Protein AF-A0A3C1DJL7-F1 (afdb_monomer)

Solvent-accessible surface area (backbone atoms only — not comparable to full-atom values): 13187 Å² total; per-residue (Å²): 134,86,79,77,76,75,75,73,80,70,81,80,66,66,83,75,59,73,67,55,56,55,56,51,52,62,64,46,47,61,68,56,55,75,42,44,72,59,55,46,50,32,51,50,36,51,48,50,32,53,49,46,64,58,44,52,59,51,56,50,48,57,60,53,73,73,46,53,75,74,54,38,73,70,43,43,66,59,49,51,52,49,48,52,50,50,48,54,50,48,52,50,52,33,51,50,53,30,49,56,52,46,48,62,50,47,56,50,53,40,52,48,52,51,50,52,53,51,52,53,58,70,71,51,54,70,64,62,64,70,76,42,68,63,68,60,57,51,51,51,49,54,50,48,50,51,50,53,40,50,50,53,44,45,39,65,72,44,52,52,51,51,52,53,51,52,54,50,53,48,52,51,39,58,76,75,44,61,65,65,60,43,54,54,50,52,52,51,53,50,51,51,50,55,50,50,51,54,55,48,54,55,51,50,55,53,51,51,55,52,52,53,52,50,52,52,51,51,53,53,52,53,50,50,66,73,45,40,67,62,51,52,73,73,72,109

Sequence (236 aa):
MRRSAIPYPAADRAPTDDNHLWLTLNKLVPYLWQYKWRVFLALSCLLSAKLANVGVPLVFKEMIDGLSAAQQAMALPALLLLLYGALRFSTSLFAELREILFARVTQRAVRRIALEVFRHLHALSLRFHLQRQTGGVSRDVERGSRSISSLISYTLYSILPTLVEITLVLAILLARYDVSFVLITLASLAAYIVFTVKVSNWRIGIRRKANEADSAANTRAVDSLLNYETVKYFNN

Radius of gyration: 28.3 Å; Cα contacts (8 Å, |Δi|>4): 74; chains: 1; bounding box: 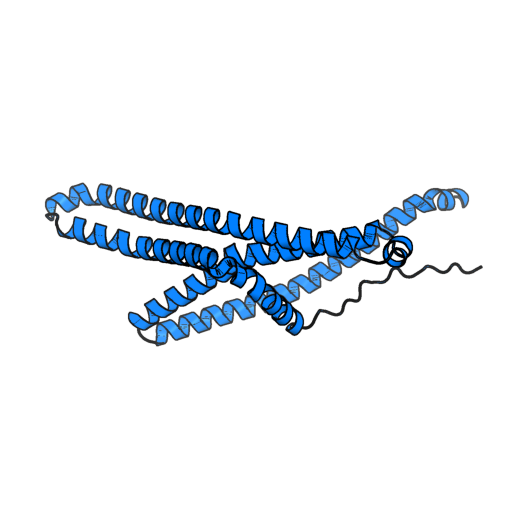71×48×90 Å

Mean predicted aligned error: 11.66 Å

Nearest PDB structures (foldseek):
  7n58-assembly1_A  TM=7.500E-01  e=3.986E-10  Arabidopsis thaliana
  7pru-assembly1_B  TM=7.670E-01  e=1.879E-09  Thermochaetoides thermophila DSM 1495
  6pam-assembly4_H  TM=7.027E-01  e=2.218E-09  Novosphingobium aromaticivorans DSM 12444
  4mrn-assembly1_A  TM=7.648E-01  e=6.351E-09 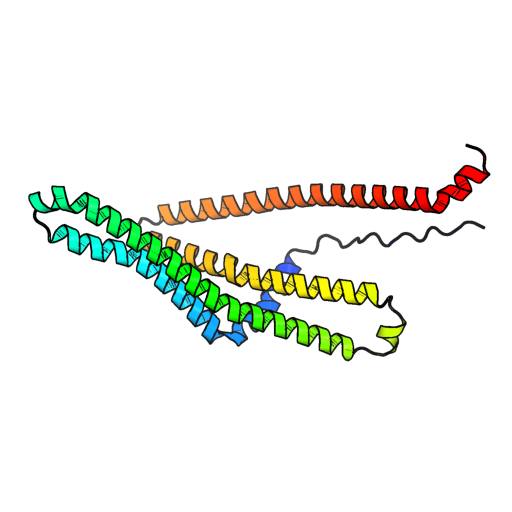 Novosphingobium aromaticivorans DSM 12444
  6pao-assembly1_B  TM=6.758E-01  e=1.335E-07  Novosphing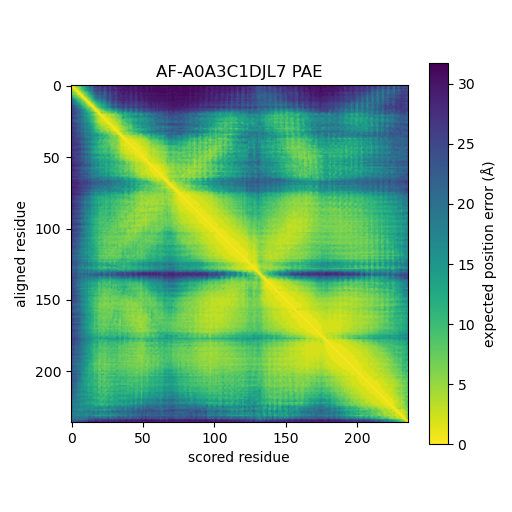obium aromaticivorans DSM 12444

Structure (mmCIF, N/CA/C/O backbone):
data_AF-A0A3C1DJL7-F1
#
_entry.id   AF-A0A3C1DJL7-F1
#
loop_
_atom_site.group_PDB
_atom_site.id
_atom_site.type_symbol
_atom_site.label_atom_id
_atom_site.label_alt_id
_atom_site.label_comp_id
_atom_site.label_asym_id
_atom_site.label_entity_id
_atom_site.label_seq_id
_atom_site.pdbx_PDB_ins_code
_atom_site.Cartn_x
_atom_site.Cartn_y
_atom_site.Cartn_z
_atom_site.occupancy
_atom_site.B_iso_or_equiv
_atom_site.auth_seq_id
_atom_site.auth_comp_id
_atom_site.auth_asym_id
_atom_site.auth_atom_id
_atom_site.pdbx_PDB_model_num
ATOM 1 N N . MET A 1 1 ? 32.554 8.693 -47.026 1.00 38.34 1 MET A N 1
ATOM 2 C CA . MET A 1 1 ? 31.859 7.624 -46.271 1.00 38.34 1 MET A CA 1
ATOM 3 C C . MET A 1 1 ? 31.002 8.258 -45.176 1.00 38.34 1 MET A C 1
ATOM 5 O O . MET A 1 1 ? 31.548 8.726 -44.187 1.00 38.34 1 MET A O 1
ATOM 9 N N . ARG A 1 2 ? 29.678 8.354 -45.370 1.00 39.84 2 ARG A N 1
ATOM 10 C CA . ARG A 1 2 ? 28.734 8.863 -44.355 1.00 39.84 2 ARG A CA 1
ATOM 11 C C . ARG A 1 2 ? 28.564 7.807 -43.258 1.00 39.84 2 ARG A C 1
ATOM 13 O O . ARG A 1 2 ? 27.909 6.796 -43.492 1.00 39.84 2 ARG A O 1
ATOM 20 N N . ARG A 1 3 ? 29.133 8.028 -42.071 1.00 44.16 3 ARG A N 1
ATOM 21 C CA . ARG A 1 3 ? 28.813 7.231 -40.876 1.00 44.16 3 ARG A CA 1
ATOM 22 C C . ARG A 1 3 ? 27.427 7.644 -40.367 1.00 44.16 3 ARG A C 1
ATOM 24 O O . ARG A 1 3 ? 27.291 8.611 -39.635 1.00 44.16 3 ARG A O 1
ATOM 31 N N . SER A 1 4 ? 26.388 6.942 -40.806 1.00 40.47 4 SER A N 1
ATOM 32 C CA . SER A 1 4 ? 25.814 5.912 -39.942 1.00 40.47 4 SER A CA 1
ATOM 33 C C . SER A 1 4 ? 25.688 6.170 -38.443 1.00 40.47 4 SER A C 1
ATOM 35 O O . SER A 1 4 ? 26.029 5.244 -37.718 1.00 40.47 4 SER A O 1
ATOM 37 N N . ALA A 1 5 ? 25.281 7.336 -37.935 1.00 42.38 5 ALA A N 1
ATOM 38 C CA . ALA A 1 5 ? 24.939 7.438 -36.514 1.00 42.38 5 ALA A CA 1
ATOM 39 C C . ALA A 1 5 ? 23.757 6.492 -36.257 1.00 42.38 5 ALA A C 1
ATOM 41 O O . ALA A 1 5 ? 22.635 6.781 -36.664 1.00 42.38 5 ALA A O 1
ATOM 42 N N . ILE A 1 6 ? 24.029 5.317 -35.681 1.00 46.06 6 ILE A N 1
ATOM 43 C CA . ILE A 1 6 ? 22.997 4.360 -35.284 1.00 46.06 6 ILE A CA 1
ATOM 44 C C . ILE A 1 6 ? 22.123 5.110 -34.280 1.00 46.06 6 ILE A C 1
ATOM 46 O O . ILE A 1 6 ? 22.637 5.490 -33.224 1.00 46.06 6 ILE A O 1
ATOM 50 N N . PRO A 1 7 ? 20.840 5.372 -34.580 1.00 41.47 7 PRO A N 1
ATOM 51 C CA . PRO A 1 7 ? 19.953 5.932 -33.584 1.00 41.47 7 PRO A CA 1
ATOM 52 C C . PRO A 1 7 ? 19.912 4.915 -32.448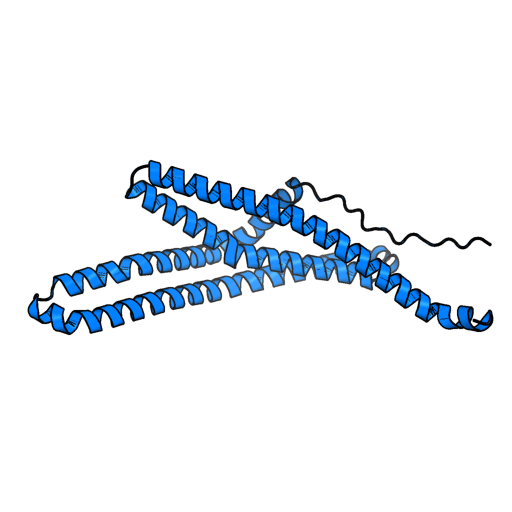 1.00 41.47 7 PRO A C 1
ATOM 54 O O . PRO A 1 7 ? 19.513 3.766 -32.656 1.00 41.47 7 PRO A O 1
ATOM 57 N N . TYR A 1 8 ? 20.365 5.305 -31.254 1.00 45.78 8 TYR A N 1
ATOM 58 C CA . TYR A 1 8 ? 19.991 4.567 -30.055 1.00 45.78 8 TYR A CA 1
ATOM 59 C C . TYR A 1 8 ? 18.472 4.420 -30.108 1.00 45.78 8 TYR A C 1
ATOM 61 O O . TYR A 1 8 ? 17.803 5.423 -30.375 1.00 45.78 8 TYR A O 1
ATOM 69 N N . PRO A 1 9 ? 17.911 3.215 -29.913 1.00 41.06 9 PRO A N 1
ATOM 70 C CA . PRO A 1 9 ? 16.473 3.079 -29.883 1.00 41.06 9 PRO A CA 1
ATOM 71 C C . PRO A 1 9 ? 16.001 3.944 -28.720 1.00 41.06 9 PRO A C 1
ATOM 73 O O . PRO A 1 9 ? 16.205 3.599 -27.553 1.00 41.06 9 PRO A O 1
ATOM 76 N N . ALA A 1 10 ? 15.415 5.100 -29.045 1.00 45.50 10 ALA A N 1
ATOM 77 C CA . ALA A 1 10 ? 14.560 5.803 -28.121 1.00 45.50 10 ALA A CA 1
ATOM 78 C C . ALA A 1 10 ? 13.607 4.730 -27.608 1.00 45.50 10 ALA A C 1
ATOM 80 O O . ALA A 1 10 ? 13.026 3.976 -28.394 1.00 45.50 10 ALA A O 1
ATOM 81 N N . ALA A 1 11 ? 13.535 4.577 -26.292 1.00 46.97 11 ALA A N 1
ATOM 82 C CA . ALA A 1 11 ? 12.540 3.726 -25.681 1.00 46.97 11 ALA A CA 1
ATOM 83 C C . ALA A 1 11 ? 11.169 4.383 -25.904 1.00 46.97 11 ALA A C 1
ATOM 85 O O . ALA A 1 11 ? 10.545 4.866 -24.964 1.00 46.97 11 ALA A O 1
ATOM 86 N N . ASP A 1 12 ? 10.696 4.387 -27.150 1.00 40.16 12 ASP A N 1
ATOM 87 C CA . ASP A 1 12 ? 9.310 4.582 -27.548 1.00 40.16 12 ASP A CA 1
ATOM 88 C C . ASP A 1 12 ? 8.539 3.338 -27.113 1.00 40.16 12 ASP A C 1
ATOM 90 O O . ASP A 1 12 ? 8.011 2.547 -27.890 1.00 40.16 12 ASP A O 1
ATOM 94 N N . ARG A 1 13 ? 8.495 3.129 -25.798 1.00 48.31 13 ARG A N 1
ATOM 95 C CA . ARG A 1 13 ? 7.362 2.447 -25.209 1.00 48.31 13 ARG A CA 1
ATOM 96 C C . ARG A 1 13 ? 6.292 3.521 -25.112 1.00 48.31 13 ARG A C 1
ATOM 98 O O . ARG A 1 13 ? 6.391 4.435 -24.289 1.00 48.31 13 ARG A O 1
ATOM 105 N N . ALA A 1 14 ? 5.308 3.429 -26.006 1.00 45.22 14 ALA A N 1
ATOM 106 C CA . ALA A 1 14 ? 4.029 4.104 -25.844 1.00 45.22 14 ALA A CA 1
ATOM 107 C C . ALA A 1 14 ? 3.566 3.944 -24.382 1.00 45.22 14 ALA A C 1
ATOM 109 O O . ALA A 1 14 ? 3.870 2.907 -23.775 1.00 45.22 14 ALA A O 1
ATOM 110 N N . PRO A 1 15 ? 2.905 4.954 -23.783 1.00 47.19 15 PRO A N 1
ATOM 111 C CA . PRO A 1 15 ? 2.360 4.813 -22.439 1.00 47.19 15 PRO A CA 1
ATOM 112 C C . PRO A 1 15 ? 1.531 3.529 -22.423 1.00 47.19 15 PRO A C 1
ATOM 114 O O . PRO A 1 15 ? 0.609 3.374 -23.215 1.00 47.19 15 PRO A O 1
ATOM 117 N N . THR A 1 16 ? 1.958 2.554 -21.623 1.00 50.84 16 THR A N 1
ATOM 118 C CA . THR A 1 16 ? 1.285 1.262 -21.532 1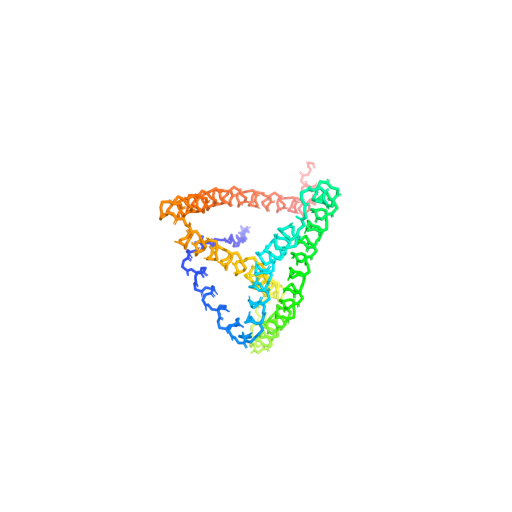.00 50.84 16 THR A CA 1
ATOM 119 C C . THR A 1 16 ? -0.148 1.516 -21.097 1.00 50.84 16 THR A C 1
ATOM 121 O O . THR A 1 16 ? -0.334 2.078 -20.019 1.00 50.84 16 THR A O 1
ATOM 124 N N . ASP A 1 17 ? -1.114 1.116 -21.927 1.00 54.81 17 ASP A N 1
ATOM 125 C CA . ASP A 1 17 ? -2.546 1.162 -21.623 1.00 54.81 17 ASP A CA 1
ATOM 126 C C . ASP A 1 17 ? -2.818 0.682 -20.191 1.00 54.81 17 ASP A C 1
ATOM 128 O O . ASP A 1 17 ? -2.275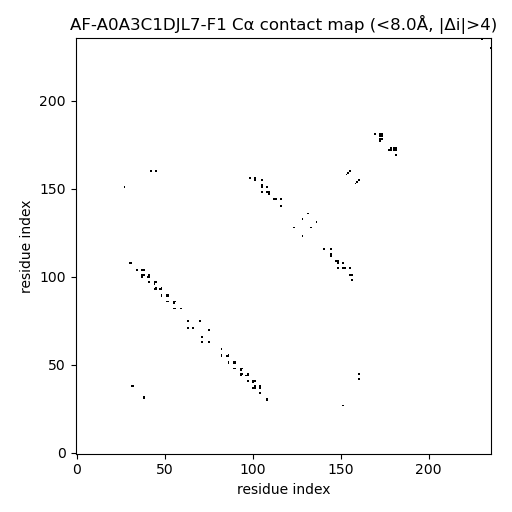 -0.342 -19.760 1.00 54.81 17 ASP A O 1
ATOM 132 N N . ASP A 1 18 ? -3.711 1.374 -19.476 1.00 56.22 18 ASP A N 1
ATOM 133 C CA . ASP A 1 18 ? -4.129 1.061 -18.098 1.00 56.22 18 ASP A CA 1
ATOM 134 C C . ASP A 1 18 ? -4.579 -0.409 -17.927 1.00 56.22 18 ASP A C 1
ATOM 136 O O . ASP A 1 18 ? -4.431 -1.010 -16.857 1.00 56.22 18 ASP A O 1
ATOM 140 N N . ASN A 1 19 ? -5.017 -1.044 -19.020 1.00 56.25 19 ASN A N 1
ATOM 141 C CA . ASN A 1 19 ? -5.350 -2.467 -19.094 1.00 56.25 19 ASN A CA 1
ATOM 142 C C . ASN A 1 19 ? -4.184 -3.391 -18.688 1.00 56.25 19 ASN A C 1
ATOM 144 O O . ASN A 1 19 ? -4.413 -4.449 -18.092 1.00 56.25 19 ASN A O 1
ATOM 148 N N . HIS A 1 20 ? -2.928 -3.005 -18.937 1.00 62.06 20 HIS A N 1
ATOM 149 C CA . HIS A 1 20 ? -1.763 -3.809 -18.558 1.00 62.06 20 HIS A CA 1
ATOM 150 C C . HIS A 1 20 ? -1.495 -3.812 -17.048 1.00 62.06 20 HIS A C 1
ATOM 152 O O . HIS A 1 20 ? -1.011 -4.822 -16.529 1.00 62.06 20 HIS A O 1
ATOM 158 N N . LEU A 1 21 ? -1.830 -2.739 -16.323 1.00 63.28 21 LEU A N 1
ATOM 159 C CA . LEU A 1 21 ? -1.677 -2.689 -14.864 1.00 63.28 21 LEU A CA 1
ATOM 160 C C . LEU A 1 21 ? -2.641 -3.660 -14.185 1.00 63.28 21 LEU A C 1
ATOM 162 O O . LEU A 1 21 ? -2.222 -4.443 -13.331 1.00 63.28 21 LEU A O 1
ATOM 166 N N . TRP A 1 22 ? -3.901 -3.675 -14.624 1.00 65.19 22 TRP A N 1
ATOM 167 C CA . TRP A 1 22 ? -4.905 -4.606 -14.114 1.00 65.19 22 TRP A CA 1
ATOM 168 C C . TRP A 1 22 ? -4.546 -6.064 -14.421 1.00 65.19 22 TRP A C 1
ATOM 170 O O . TRP A 1 22 ? -4.578 -6.913 -13.531 1.00 65.19 22 TRP A O 1
ATOM 180 N N . LEU A 1 23 ? -4.096 -6.352 -15.647 1.00 67.44 23 LEU A N 1
ATOM 181 C CA . LEU A 1 23 ? -3.597 -7.679 -16.032 1.00 67.44 23 LEU A CA 1
ATOM 182 C C . LEU A 1 23 ? -2.380 -8.114 -15.199 1.00 67.44 23 LEU A C 1
ATOM 184 O O . LEU A 1 23 ? -2.261 -9.290 -14.853 1.00 67.44 23 LEU A O 1
ATOM 188 N N . THR A 1 24 ? -1.482 -7.188 -14.858 1.00 67.56 24 THR A N 1
ATOM 189 C CA . THR A 1 24 ? -0.290 -7.483 -14.045 1.00 67.56 24 THR A CA 1
ATOM 190 C C . THR A 1 24 ? -0.660 -7.717 -12.581 1.00 67.56 24 THR A C 1
ATOM 192 O O . THR A 1 24 ? -0.183 -8.680 -11.984 1.00 67.56 24 THR A O 1
ATOM 195 N N . LEU A 1 25 ? -1.562 -6.908 -12.017 1.00 66.25 25 LEU A N 1
ATOM 196 C CA . LEU A 1 25 ? -2.104 -7.110 -10.671 1.00 66.25 25 LEU A CA 1
ATOM 197 C C . LEU A 1 25 ? -2.837 -8.448 -10.564 1.00 66.25 25 LEU A C 1
ATOM 199 O O . LEU A 1 25 ? -2.561 -9.220 -9.647 1.00 66.25 25 LEU A O 1
ATOM 203 N N . ASN A 1 26 ? -3.694 -8.775 -11.534 1.00 72.50 26 ASN A N 1
ATOM 204 C CA . ASN A 1 26 ? -4.449 -10.027 -11.533 1.00 72.50 26 ASN A CA 1
ATOM 205 C C . ASN A 1 26 ? -3.530 -11.257 -11.671 1.00 72.50 26 ASN A C 1
ATOM 207 O O . ASN A 1 26 ? -3.782 -12.300 -11.074 1.00 72.50 26 ASN A O 1
ATOM 211 N N . LYS A 1 27 ? -2.395 -11.120 -12.373 1.00 68.81 27 LYS A N 1
ATOM 212 C CA . LYS A 1 27 ? -1.340 -12.148 -12.406 1.00 68.81 27 LYS A CA 1
ATOM 213 C C . LYS A 1 27 ? -0.595 -12.305 -11.075 1.00 68.81 27 LYS A C 1
ATOM 215 O O . LYS A 1 27 ? -0.068 -13.384 -10.828 1.00 68.81 27 LYS A O 1
ATOM 220 N N . LEU A 1 28 ? -0.563 -11.288 -10.209 1.00 64.19 28 LEU A N 1
ATOM 221 C CA . LEU A 1 28 ? 0.073 -11.348 -8.882 1.00 64.19 28 LEU A CA 1
ATOM 222 C C . LEU A 1 28 ? -0.846 -11.937 -7.796 1.00 64.19 28 LEU A C 1
ATOM 224 O O . LEU A 1 28 ? -0.350 -12.538 -6.840 1.00 64.19 28 LEU A O 1
ATOM 228 N N . VAL A 1 29 ? -2.172 -11.834 -7.954 1.00 69.62 29 VAL A N 1
ATOM 229 C CA . VAL A 1 29 ? -3.177 -12.408 -7.034 1.00 69.62 29 VAL A CA 1
ATOM 230 C C . VAL A 1 29 ? -2.934 -13.893 -6.708 1.00 69.62 29 VAL A C 1
ATOM 232 O O . VAL A 1 29 ? -2.883 -14.223 -5.520 1.00 69.62 29 VAL A O 1
ATOM 235 N N . PRO A 1 30 ? -2.721 -14.809 -7.677 1.00 69.75 30 PRO A N 1
ATOM 236 C CA . PRO A 1 30 ? -2.485 -16.220 -7.364 1.00 69.75 30 PRO A CA 1
ATOM 237 C C . PRO A 1 30 ? -1.190 -16.465 -6.571 1.00 69.75 30 PRO A C 1
ATOM 239 O O . PRO A 1 30 ? -1.149 -17.374 -5.739 1.00 69.75 30 PRO A O 1
ATOM 242 N N . TYR A 1 31 ? -0.158 -15.628 -6.741 1.00 63.66 31 TYR A N 1
ATOM 243 C CA . TYR A 1 31 ? 1.075 -15.718 -5.945 1.00 63.66 31 TYR A CA 1
ATOM 244 C C . TYR A 1 31 ? 0.846 -15.323 -4.479 1.00 63.66 31 TYR A C 1
ATOM 246 O O . TYR A 1 31 ? 1.444 -15.923 -3.582 1.00 63.66 31 TYR A O 1
ATOM 254 N N . LEU A 1 32 ? -0.048 -14.363 -4.217 1.00 63.81 32 LEU A N 1
ATOM 255 C CA . LEU A 1 32 ? -0.473 -14.015 -2.857 1.00 63.81 32 LEU A CA 1
ATOM 256 C C . LEU A 1 32 ? -1.388 -15.097 -2.259 1.00 63.81 32 LEU A C 1
ATOM 258 O O . LEU A 1 32 ? -1.217 -15.487 -1.101 1.00 63.81 32 LEU A O 1
ATOM 262 N N . TRP A 1 33 ? -2.304 -15.645 -3.063 1.00 66.25 33 TRP A N 1
ATOM 263 C CA . TRP A 1 33 ? -3.261 -16.678 -2.646 1.00 66.25 33 TRP A CA 1
ATOM 264 C C . TRP A 1 33 ? -2.591 -17.993 -2.223 1.00 66.25 33 TRP A C 1
ATOM 266 O O . TRP A 1 33 ? -3.089 -18.718 -1.359 1.00 66.25 33 TRP A O 1
ATOM 276 N N . GLN A 1 34 ? -1.405 -18.288 -2.753 1.00 67.06 34 GLN A N 1
ATOM 277 C CA . GLN A 1 34 ? -0.619 -19.451 -2.342 1.00 67.06 34 GLN A CA 1
ATOM 278 C C . GLN A 1 34 ? -0.160 -19.390 -0.872 1.00 67.06 34 GLN A C 1
ATOM 280 O O . GLN A 1 34 ? 0.097 -20.430 -0.262 1.00 67.06 34 GLN A O 1
ATOM 285 N N . TYR A 1 35 ? -0.120 -18.196 -0.273 1.00 67.06 35 TYR A N 1
ATOM 286 C CA . TYR A 1 35 ? 0.180 -17.980 1.146 1.00 67.06 35 TYR A CA 1
ATOM 287 C C . TYR A 1 35 ? -1.066 -17.612 1.968 1.00 67.06 35 TYR A C 1
ATOM 289 O O . TYR A 1 35 ? -0.935 -17.000 3.030 1.00 67.06 35 TYR A O 1
ATOM 297 N N . LYS A 1 36 ? -2.259 -18.030 1.513 1.00 70.06 36 LYS A N 1
ATOM 298 C CA . LYS A 1 36 ? -3.579 -17.744 2.109 1.00 70.06 36 LYS A CA 1
ATOM 299 C C . LYS A 1 36 ? -3.625 -17.777 3.636 1.00 70.06 36 LYS A C 1
ATOM 301 O O . LYS A 1 36 ? -4.123 -16.836 4.229 1.00 70.06 36 LYS A O 1
ATOM 306 N N . TRP A 1 37 ? -3.038 -18.783 4.285 1.00 69.88 37 TRP A N 1
ATOM 307 C CA . TRP A 1 37 ? -3.052 -18.886 5.750 1.00 69.88 37 TRP A CA 1
ATOM 308 C C . TRP A 1 37 ? -2.278 -17.772 6.455 1.00 69.88 37 TRP A C 1
ATOM 310 O O . TRP A 1 37 ? -2.671 -17.336 7.527 1.00 69.88 37 TRP A O 1
ATOM 320 N N . ARG A 1 38 ? -1.191 -17.281 5.856 1.00 66.94 38 ARG A N 1
ATOM 321 C CA . ARG A 1 38 ? -0.375 -16.201 6.429 1.00 66.94 38 ARG A CA 1
ATOM 322 C C . ARG A 1 38 ? -0.953 -14.829 6.119 1.00 66.94 38 ARG A C 1
ATOM 324 O O . ARG A 1 38 ? -0.899 -13.957 6.975 1.00 66.94 38 ARG A O 1
ATOM 331 N N . VAL A 1 39 ? -1.518 -14.662 4.922 1.00 67.88 39 VAL A N 1
ATOM 332 C CA . VAL A 1 39 ? -2.298 -13.467 4.569 1.00 67.88 39 VAL A CA 1
ATOM 333 C C . VAL A 1 39 ? -3.508 -13.360 5.493 1.00 67.88 39 VAL A C 1
ATOM 335 O O . VAL A 1 39 ? -3.739 -12.299 6.054 1.00 67.88 39 VAL A O 1
ATOM 338 N N . PHE A 1 40 ? -4.206 -14.472 5.733 1.00 74.00 40 PHE A N 1
ATOM 339 C CA . PHE A 1 40 ? -5.292 -14.553 6.702 1.00 74.00 40 PHE A CA 1
ATOM 340 C C . PHE A 1 40 ? -4.810 -14.194 8.109 1.00 74.00 40 PHE A C 1
ATOM 342 O O . PHE A 1 40 ? -5.386 -13.306 8.713 1.00 74.00 40 PHE A O 1
ATOM 349 N N . LEU A 1 41 ? -3.705 -14.775 8.594 1.00 71.06 41 LEU A N 1
ATOM 350 C CA . LEU A 1 41 ? -3.164 -14.450 9.920 1.00 71.06 41 LEU A CA 1
ATOM 351 C C . LEU A 1 41 ? -2.796 -12.961 10.066 1.00 71.06 41 LEU A C 1
ATOM 353 O O . LEU A 1 41 ? -3.033 -12.360 11.110 1.00 71.06 41 LEU A O 1
ATOM 357 N N . ALA A 1 42 ? -2.230 -12.355 9.020 1.00 67.25 42 ALA A N 1
ATOM 358 C CA . ALA A 1 42 ? -1.875 -10.939 9.014 1.00 67.25 42 ALA A CA 1
ATOM 359 C C . ALA A 1 42 ? -3.108 -10.023 8.918 1.00 67.25 42 ALA A C 1
ATOM 361 O O . ALA A 1 42 ? -3.155 -8.994 9.590 1.00 67.25 42 ALA A O 1
ATOM 362 N N . LEU A 1 43 ? -4.127 -10.419 8.148 1.00 72.00 43 LEU A N 1
ATOM 363 C CA . LEU A 1 43 ? -5.439 -9.767 8.125 1.00 72.00 43 LEU A CA 1
ATOM 364 C C . LEU A 1 43 ? -6.141 -9.875 9.483 1.00 72.00 43 LEU A C 1
ATOM 366 O O . LEU A 1 43 ? -6.687 -8.886 9.960 1.00 72.00 43 LEU A O 1
ATOM 370 N N . SER A 1 44 ? -6.077 -11.035 10.138 1.00 74.00 44 SER A N 1
ATOM 371 C CA . SER A 1 44 ? -6.582 -11.227 11.498 1.00 74.00 44 SER A CA 1
ATOM 372 C C . SER A 1 44 ? -5.841 -10.335 12.486 1.00 74.00 44 SER A C 1
ATOM 374 O O . SER A 1 44 ? -6.483 -9.700 13.308 1.00 74.00 44 SER A O 1
ATOM 376 N N . CYS A 1 45 ? -4.514 -10.215 12.381 1.00 71.25 45 CYS A N 1
ATOM 377 C CA . CYS A 1 45 ? -3.729 -9.315 13.227 1.00 71.25 45 CYS A CA 1
ATOM 378 C C . CYS A 1 45 ? -4.123 -7.843 13.010 1.00 71.25 45 CYS A C 1
ATOM 380 O O . CYS A 1 45 ? -4.267 -7.098 13.976 1.00 71.25 45 CYS A O 1
ATOM 382 N N . LEU A 1 46 ? -4.384 -7.444 11.760 1.00 72.88 46 LEU A N 1
ATOM 383 C CA . LEU A 1 46 ? -4.897 -6.115 11.426 1.00 72.88 46 LEU A CA 1
ATOM 384 C C . LEU A 1 46 ? -6.301 -5.878 12.003 1.00 72.88 46 LEU A C 1
ATOM 386 O O . LEU A 1 46 ? -6.546 -4.814 12.572 1.00 72.88 46 LEU A O 1
ATOM 390 N N . LEU A 1 47 ? -7.203 -6.861 11.917 1.00 76.50 47 LEU A N 1
ATOM 391 C CA . LEU A 1 47 ? -8.510 -6.781 12.574 1.00 76.50 47 LEU A CA 1
ATOM 392 C C . LEU A 1 47 ? -8.361 -6.675 14.094 1.00 76.50 47 LEU A C 1
ATOM 394 O O . LEU A 1 47 ? -8.973 -5.795 14.691 1.00 76.50 47 LEU A O 1
ATOM 398 N N . SER A 1 48 ? -7.524 -7.507 14.716 1.00 77.06 48 SER A N 1
ATOM 399 C CA . SER A 1 48 ? -7.259 -7.465 16.157 1.00 77.06 48 SER A CA 1
ATOM 400 C C . SER A 1 48 ? -6.693 -6.116 16.597 1.00 77.06 48 SER A C 1
ATOM 402 O O . SER A 1 48 ? -7.114 -5.602 17.627 1.00 77.06 48 SER A O 1
ATOM 404 N N . ALA A 1 49 ? -5.820 -5.497 15.796 1.00 71.69 49 ALA A N 1
ATOM 405 C CA . ALA A 1 49 ? -5.315 -4.145 16.039 1.00 71.69 49 ALA A CA 1
ATOM 406 C C . ALA A 1 49 ? -6.453 -3.120 16.123 1.00 71.69 49 ALA A C 1
ATOM 408 O O . ALA A 1 49 ? -6.516 -2.296 17.036 1.00 71.69 49 ALA A O 1
ATOM 409 N N . LYS A 1 50 ? -7.378 -3.175 15.160 1.00 72.06 50 LYS A N 1
ATOM 410 C CA . LYS A 1 50 ? -8.516 -2.253 15.100 1.00 72.06 50 LYS A CA 1
ATOM 411 C C . LYS A 1 50 ? -9.525 -2.525 16.207 1.00 72.06 50 LYS A C 1
ATOM 413 O O . LYS A 1 50 ? -10.013 -1.577 16.814 1.00 72.06 50 LYS A O 1
ATOM 418 N N . LEU A 1 51 ? -9.784 -3.793 16.513 1.00 76.94 51 LEU A N 1
ATOM 419 C CA . LEU A 1 51 ? -10.612 -4.182 17.650 1.00 76.94 51 LEU A CA 1
ATOM 420 C C . LEU A 1 51 ? -9.998 -3.708 18.966 1.00 76.94 51 LEU A C 1
ATOM 422 O O . LEU A 1 51 ? -10.729 -3.191 19.798 1.00 76.94 51 LEU A O 1
ATOM 426 N N . ALA A 1 52 ? -8.678 -3.788 19.137 1.00 73.31 52 ALA A N 1
ATOM 427 C CA . ALA A 1 52 ? -8.005 -3.252 20.316 1.00 73.31 52 ALA A CA 1
ATOM 428 C C . ALA A 1 52 ? -8.135 -1.721 20.405 1.00 73.31 52 ALA A C 1
ATOM 430 O O . ALA A 1 52 ? -8.398 -1.199 21.484 1.00 73.31 52 ALA A O 1
ATOM 431 N N . ASN A 1 53 ? -8.050 -0.997 19.284 1.00 72.50 53 ASN A N 1
ATOM 432 C CA . ASN A 1 53 ? -8.265 0.457 19.270 1.00 72.50 53 ASN A CA 1
ATOM 433 C C . ASN A 1 53 ? -9.674 0.875 19.693 1.00 72.50 53 ASN A C 1
ATOM 435 O O . ASN A 1 53 ? -9.838 1.954 20.253 1.00 72.50 53 ASN A O 1
ATOM 439 N N . VAL A 1 54 ? -10.681 0.044 19.424 1.00 71.94 54 VAL A N 1
ATOM 440 C CA . VAL A 1 54 ? -12.068 0.292 19.846 1.00 71.94 54 VAL A CA 1
ATOM 441 C C . VAL A 1 54 ? -12.334 -0.260 21.252 1.00 71.94 54 VAL A C 1
ATOM 443 O O . VAL A 1 54 ? -13.061 0.351 22.030 1.00 71.94 54 VAL A O 1
ATOM 446 N N . GLY A 1 55 ? -11.723 -1.392 21.601 1.00 72.56 55 GLY A N 1
ATOM 447 C CA . GLY A 1 55 ? -11.917 -2.101 22.864 1.00 72.56 55 GLY A CA 1
ATOM 448 C C . GLY A 1 55 ? -11.222 -1.446 24.054 1.00 72.56 55 GLY A C 1
ATOM 449 O O . GLY A 1 55 ? -11.809 -1.383 25.129 1.00 72.56 55 GLY A O 1
ATOM 450 N N . VAL A 1 56 ? -10.012 -0.902 23.878 1.00 75.50 56 VAL A N 1
ATOM 451 C CA . VAL A 1 56 ? -9.280 -0.228 24.967 1.00 75.50 56 VAL A CA 1
ATOM 452 C C . VAL A 1 56 ? -10.071 0.967 25.538 1.00 75.50 56 VAL A C 1
ATOM 454 O O . VAL A 1 56 ? -10.222 1.025 26.758 1.00 75.50 56 VAL A O 1
ATOM 457 N N . PRO A 1 57 ? -10.655 1.873 24.723 1.00 75.62 57 PRO A N 1
ATOM 458 C CA . PRO A 1 57 ? -11.545 2.921 25.224 1.00 75.62 57 PRO A CA 1
ATOM 459 C C . PRO A 1 57 ? -12.771 2.396 25.978 1.00 75.62 57 PRO A C 1
ATOM 461 O O . PRO A 1 57 ? -13.164 3.001 26.970 1.00 75.62 57 PRO A O 1
ATOM 464 N N . LEU A 1 58 ? -13.379 1.292 25.527 1.00 77.69 58 LEU A N 1
ATOM 465 C CA . LEU A 1 58 ? -14.570 0.715 26.165 1.00 77.69 58 LEU A CA 1
ATOM 466 C C . LEU A 1 58 ? -14.258 0.177 27.564 1.00 77.69 58 LEU A C 1
ATOM 468 O O . LEU A 1 58 ? -14.961 0.514 28.511 1.00 77.69 58 LEU A O 1
ATOM 472 N N . VAL A 1 59 ? -13.165 -0.576 27.706 1.00 78.44 59 VAL A N 1
ATOM 473 C CA . VAL A 1 59 ? -12.719 -1.091 29.012 1.00 78.44 59 VAL A CA 1
ATOM 474 C C . VAL A 1 59 ? -12.388 0.062 29.961 1.00 78.44 59 VAL A C 1
ATOM 476 O O . VAL A 1 59 ? -12.798 0.054 31.117 1.00 78.44 59 VAL A O 1
ATOM 479 N N . PHE A 1 60 ? -11.699 1.100 29.478 1.00 75.38 60 PHE A N 1
ATOM 480 C CA . PHE A 1 60 ? -11.410 2.269 30.310 1.00 75.38 60 PHE A CA 1
ATOM 481 C C . PHE A 1 60 ? -12.659 3.067 30.679 1.00 75.38 60 PHE A C 1
ATOM 483 O O . PHE A 1 60 ? -12.719 3.584 31.791 1.00 75.38 60 PHE A O 1
ATOM 490 N N . LYS A 1 61 ? -13.656 3.157 29.790 1.00 78.25 61 LYS A N 1
ATOM 491 C CA . LYS A 1 61 ? -14.947 3.770 30.117 1.00 78.25 61 LYS A CA 1
ATOM 492 C C . LYS A 1 61 ? -15.587 3.059 31.312 1.00 78.25 61 LYS A C 1
ATOM 494 O O . LYS A 1 61 ? -15.939 3.723 32.277 1.00 78.25 61 LYS A O 1
ATOM 499 N N . GLU A 1 62 ? -15.659 1.729 31.285 1.00 82.50 62 GLU A N 1
ATOM 500 C CA . GLU A 1 62 ? -16.209 0.938 32.397 1.00 82.50 62 GLU A CA 1
ATOM 501 C C . GLU A 1 62 ? -15.421 1.143 33.703 1.00 82.50 62 GLU A C 1
ATOM 503 O O . GLU A 1 62 ? -16.017 1.262 34.773 1.00 82.50 62 GLU A O 1
ATOM 508 N N . MET A 1 63 ? -14.089 1.262 33.626 1.00 78.50 63 MET A N 1
ATOM 509 C CA . MET A 1 63 ? -13.252 1.569 34.795 1.00 78.50 63 MET A CA 1
ATOM 510 C C . MET A 1 63 ? -13.518 2.969 35.371 1.00 78.50 63 MET A C 1
ATOM 512 O O . MET A 1 63 ? -13.464 3.137 36.587 1.00 78.50 63 MET A O 1
ATOM 516 N N . ILE A 1 64 ? -13.796 3.972 34.527 1.00 79.69 64 ILE A N 1
ATOM 517 C CA . ILE A 1 64 ? -14.132 5.339 34.966 1.00 79.69 64 ILE A CA 1
ATOM 518 C C . ILE A 1 64 ? -15.532 5.379 35.576 1.00 79.69 64 ILE A C 1
ATOM 520 O O . ILE A 1 64 ? -15.711 5.972 36.641 1.00 79.69 64 ILE A O 1
ATOM 524 N N . ASP A 1 65 ? -16.506 4.743 34.923 1.00 82.56 65 ASP A N 1
ATOM 525 C CA . ASP A 1 65 ? -17.914 4.746 35.332 1.00 82.56 65 ASP A CA 1
ATOM 526 C C . ASP A 1 65 ? -18.115 4.082 36.712 1.00 82.56 65 ASP A C 1
ATOM 528 O O . ASP A 1 65 ? -19.050 4.423 37.432 1.00 82.56 65 ASP A O 1
ATOM 532 N N . GLY A 1 66 ? -17.212 3.178 37.118 1.00 78.88 66 GLY A N 1
ATOM 533 C CA . GLY A 1 66 ? -17.203 2.559 38.449 1.00 78.88 66 GLY A CA 1
ATOM 534 C C . GLY A 1 66 ? -16.623 3.420 39.584 1.00 78.88 66 GLY A C 1
ATOM 535 O O . GLY A 1 66 ? -16.687 3.011 40.744 1.00 78.88 66 GLY A O 1
ATOM 536 N N . LEU A 1 67 ? -16.042 4.589 39.290 1.00 80.94 67 LEU A N 1
ATOM 537 C CA . LEU A 1 67 ? -15.449 5.487 40.290 1.00 80.94 67 LEU A CA 1
ATOM 538 C C . LEU A 1 67 ? -16.458 6.540 40.776 1.00 80.94 67 LEU A C 1
ATOM 540 O O . LEU A 1 67 ? -17.235 7.087 39.999 1.00 80.94 67 LEU A O 1
ATOM 544 N N . SER A 1 68 ? -16.398 6.896 42.063 1.00 80.62 68 SER A N 1
ATOM 545 C CA . SER A 1 68 ? -17.175 8.024 42.601 1.00 80.62 68 SER A CA 1
ATOM 546 C C . SER A 1 68 ? -16.673 9.371 42.056 1.00 80.62 68 SER A C 1
ATOM 548 O O . SER A 1 68 ? -15.492 9.515 41.739 1.00 80.62 68 SER A O 1
ATOM 550 N N . ALA A 1 69 ? -17.533 10.397 42.002 1.00 78.56 69 ALA A N 1
ATOM 551 C CA . ALA A 1 69 ? -17.187 11.712 41.440 1.00 78.56 69 ALA A CA 1
ATOM 552 C C . ALA A 1 69 ? -15.945 12.364 42.093 1.00 78.56 69 ALA A C 1
ATOM 554 O O . ALA A 1 69 ? -15.130 12.988 41.412 1.00 78.56 69 ALA A O 1
ATOM 555 N N . ALA A 1 70 ? -15.756 12.173 43.404 1.00 77.88 70 ALA A N 1
ATOM 556 C CA . ALA A 1 70 ? -14.585 12.674 44.126 1.00 77.88 70 ALA A CA 1
ATOM 557 C C . ALA A 1 70 ? -13.294 11.920 43.750 1.00 77.88 70 ALA A C 1
ATOM 559 O O . ALA A 1 70 ? -12.239 12.535 43.597 1.00 77.88 70 ALA A O 1
ATOM 560 N N . GLN A 1 71 ? -13.372 10.599 43.549 1.00 75.94 71 GLN A N 1
ATOM 561 C CA . GLN A 1 71 ? -12.238 9.791 43.088 1.00 75.94 71 GLN A CA 1
ATOM 562 C C . GLN A 1 71 ? -11.911 10.051 41.618 1.00 75.94 71 GLN A C 1
ATOM 564 O O . GLN A 1 71 ? -10.734 10.083 41.262 1.00 75.94 71 GLN A O 1
ATOM 569 N N . GLN A 1 72 ? -12.919 10.292 40.775 1.00 77.81 72 GLN A N 1
ATOM 570 C CA . GLN A 1 72 ? -12.712 10.674 39.381 1.00 77.81 72 GLN A CA 1
ATOM 571 C C . GLN A 1 72 ? -11.891 11.965 39.285 1.00 77.81 72 GLN A C 1
ATOM 573 O O . GLN A 1 72 ? -10.919 11.991 38.544 1.00 77.81 72 GLN A O 1
ATOM 578 N N . ALA A 1 73 ? -12.172 12.999 40.083 1.00 79.44 73 ALA A N 1
ATOM 579 C CA . ALA A 1 73 ? -11.424 14.261 40.013 1.00 79.44 73 ALA A CA 1
ATOM 580 C C . ALA A 1 73 ? -9.899 14.101 40.222 1.00 79.44 73 ALA A C 1
ATOM 582 O O . ALA A 1 73 ? -9.114 14.810 39.594 1.00 79.44 73 ALA A O 1
ATOM 583 N N . MET A 1 74 ? -9.473 13.149 41.061 1.00 80.56 74 MET A N 1
ATOM 584 C CA . MET A 1 74 ? -8.052 12.885 41.332 1.00 80.56 74 MET A CA 1
ATOM 585 C C . MET A 1 74 ? -7.446 11.807 40.421 1.00 80.56 74 MET A C 1
ATOM 587 O O . MET A 1 74 ? -6.280 11.907 40.044 1.00 80.56 74 MET A O 1
ATOM 591 N N . ALA A 1 75 ? -8.214 10.773 40.068 1.00 81.06 75 ALA A N 1
ATOM 592 C CA . ALA A 1 75 ? -7.729 9.630 39.295 1.00 81.06 75 ALA A CA 1
ATOM 593 C C . ALA A 1 75 ? -7.823 9.843 37.778 1.00 81.06 75 ALA A C 1
ATOM 595 O O . ALA A 1 75 ? -7.036 9.257 37.036 1.00 81.06 75 ALA A O 1
ATOM 596 N N . LEU A 1 76 ? -8.745 10.687 37.303 1.00 83.00 76 LEU A N 1
ATOM 597 C CA . LEU A 1 76 ? -9.016 10.890 35.878 1.00 83.00 76 LEU A CA 1
ATOM 598 C C . LEU A 1 76 ? -7.777 11.344 35.086 1.00 83.00 76 LEU A C 1
ATOM 600 O O . LEU A 1 76 ? -7.540 10.758 34.033 1.00 83.00 76 LEU A O 1
ATOM 604 N N . PRO A 1 77 ? -6.928 12.285 35.554 1.00 85.25 77 PRO A N 1
ATOM 605 C CA . PRO A 1 77 ? -5.726 12.665 34.807 1.00 85.25 77 PRO A CA 1
ATOM 606 C C . PRO A 1 77 ? -4.738 11.502 34.634 1.00 85.25 77 PRO A C 1
ATOM 608 O O . PRO A 1 77 ? -4.231 11.274 33.536 1.00 85.25 77 PRO A O 1
ATOM 611 N N . ALA A 1 78 ? -4.496 10.730 35.700 1.00 87.88 78 ALA A N 1
ATOM 612 C CA . ALA A 1 78 ? -3.611 9.567 35.661 1.00 87.88 78 ALA A CA 1
ATOM 613 C C . ALA A 1 78 ? -4.193 8.446 34.787 1.00 87.88 78 ALA A C 1
ATOM 615 O O . ALA A 1 78 ? -3.476 7.825 34.002 1.00 87.88 78 ALA A O 1
ATOM 616 N N . LEU A 1 79 ? -5.505 8.223 34.875 1.00 84.31 79 LEU A N 1
ATOM 617 C CA . LEU A 1 79 ? -6.205 7.203 34.108 1.00 84.31 79 LEU A CA 1
ATOM 618 C C . LEU A 1 79 ? -6.258 7.551 32.613 1.00 84.31 79 LEU A C 1
ATOM 620 O O . LEU A 1 79 ? -6.045 6.676 31.784 1.00 84.31 79 LEU A O 1
ATOM 624 N N . LEU A 1 80 ? -6.463 8.822 32.253 1.00 83.38 80 LEU A N 1
ATOM 625 C CA . LEU A 1 80 ? -6.394 9.290 30.864 1.00 83.38 80 LEU A CA 1
ATOM 626 C C . LEU A 1 80 ? -4.978 9.158 30.286 1.00 83.38 80 LEU A C 1
ATOM 628 O O . LEU A 1 80 ? -4.826 8.761 29.130 1.00 83.38 80 LEU A O 1
ATOM 632 N N . LEU A 1 81 ? -3.941 9.435 31.084 1.00 88.38 81 LEU A N 1
ATOM 633 C CA . LEU A 1 81 ? -2.544 9.200 30.700 1.00 88.38 81 LEU A CA 1
ATOM 634 C C . LEU A 1 81 ? -2.266 7.713 30.449 1.00 88.38 81 LEU A C 1
ATOM 636 O O . LEU A 1 81 ? -1.660 7.366 29.433 1.00 88.38 81 LEU A O 1
ATOM 640 N N . LEU A 1 82 ? -2.741 6.835 31.336 1.00 87.50 82 LEU A N 1
ATOM 641 C CA . LEU A 1 82 ? -2.630 5.385 31.168 1.00 87.50 82 LEU A CA 1
ATOM 642 C C . LEU A 1 82 ? -3.432 4.884 29.964 1.00 87.50 82 LEU A C 1
ATOM 644 O O . LEU A 1 82 ? -2.917 4.065 29.209 1.00 87.50 82 LEU A O 1
ATOM 648 N N . LEU A 1 83 ? -4.642 5.404 29.742 1.00 84.81 83 LEU A N 1
ATOM 649 C CA . LEU A 1 83 ? -5.477 5.090 28.582 1.00 84.81 83 LEU A CA 1
ATOM 650 C C . LEU A 1 83 ? -4.756 5.452 27.292 1.00 84.81 83 LEU A C 1
ATOM 652 O O . LEU A 1 83 ? -4.618 4.615 26.402 1.00 84.81 83 LEU A O 1
ATOM 656 N N . TYR A 1 84 ? -4.263 6.685 27.198 1.00 83.50 84 TYR A N 1
ATOM 657 C CA . TYR A 1 84 ? -3.513 7.143 26.039 1.00 83.50 84 TYR A CA 1
ATOM 658 C C . TYR A 1 84 ? -2.251 6.299 25.820 1.00 83.50 84 TYR A C 1
ATOM 660 O O . TYR A 1 84 ? -1.988 5.869 24.696 1.00 83.50 84 TYR A O 1
ATOM 668 N N . GLY A 1 85 ? -1.505 6.005 26.890 1.00 88.94 85 GLY A N 1
ATOM 669 C CA . GLY A 1 85 ? -0.330 5.137 26.847 1.00 88.94 85 GLY A CA 1
ATOM 670 C C . GLY A 1 85 ? -0.657 3.730 26.345 1.00 88.94 85 GLY A C 1
ATOM 671 O O . GLY A 1 85 ? 0.012 3.239 25.438 1.00 88.94 85 GLY A O 1
ATOM 672 N N . ALA A 1 86 ? -1.714 3.111 26.872 1.00 85.75 86 ALA A N 1
ATOM 673 C CA . ALA A 1 86 ? -2.174 1.782 26.483 1.00 85.75 86 ALA A CA 1
ATOM 674 C C . ALA A 1 86 ? -2.696 1.745 25.040 1.00 85.75 86 ALA A C 1
ATOM 676 O O . ALA A 1 86 ? -2.324 0.847 24.287 1.00 85.75 86 ALA A O 1
ATOM 677 N N . LEU A 1 87 ? -3.496 2.734 24.623 1.00 83.50 87 LEU A N 1
ATOM 678 C CA . LEU A 1 87 ? -3.951 2.901 23.237 1.00 83.50 87 LEU A CA 1
ATOM 679 C C . LEU A 1 87 ? -2.761 3.024 22.291 1.00 83.50 87 LEU A C 1
ATOM 681 O O . LEU A 1 87 ? -2.651 2.258 21.336 1.00 83.50 87 LEU A O 1
ATOM 685 N N . ARG A 1 88 ? -1.838 3.949 22.575 1.00 84.31 88 ARG A N 1
ATOM 686 C CA . ARG A 1 88 ? -0.663 4.173 21.731 1.00 84.31 88 ARG A CA 1
ATOM 687 C C . ARG A 1 88 ? 0.212 2.923 21.672 1.00 84.31 88 ARG A C 1
ATOM 689 O O . ARG A 1 88 ? 0.600 2.502 20.586 1.00 84.31 88 ARG A O 1
ATOM 696 N N . PHE A 1 89 ? 0.483 2.295 22.812 1.00 87.44 89 PHE A N 1
ATOM 697 C CA . PHE A 1 89 ? 1.271 1.068 22.862 1.00 87.44 89 PHE A CA 1
ATOM 698 C C . PHE A 1 89 ? 0.603 -0.069 22.082 1.00 87.44 89 PHE A C 1
ATOM 700 O O . PHE A 1 89 ? 1.264 -0.712 21.275 1.00 87.44 89 PHE A O 1
ATOM 707 N N . SER A 1 90 ? -0.707 -0.262 22.252 1.00 84.25 90 SER A N 1
ATOM 708 C CA . SER A 1 90 ? -1.495 -1.257 21.520 1.00 84.25 90 SER A CA 1
ATOM 709 C C . SER A 1 90 ? -1.437 -1.016 20.008 1.00 84.25 90 SER A C 1
ATOM 711 O O . SER A 1 90 ? -1.071 -1.925 19.260 1.00 84.25 90 SER A O 1
ATOM 713 N N . THR A 1 91 ? -1.691 0.221 19.552 1.00 80.25 91 THR A N 1
ATOM 714 C CA . THR A 1 91 ? -1.607 0.571 18.122 1.00 80.25 91 THR A CA 1
ATOM 715 C C . THR A 1 91 ? -0.251 0.204 17.526 1.00 80.25 91 THR A C 1
ATOM 717 O O . THR A 1 91 ? -0.202 -0.459 16.488 1.00 80.25 91 THR A O 1
ATOM 720 N N . SER A 1 92 ? 0.842 0.582 18.196 1.00 85.25 92 SER A N 1
ATOM 721 C CA . SER A 1 92 ? 2.199 0.289 17.740 1.00 85.25 92 SER A CA 1
ATOM 722 C C . SER A 1 92 ? 2.504 -1.206 17.789 1.00 85.25 92 SER A C 1
ATOM 724 O O . SER A 1 92 ? 3.002 -1.753 16.813 1.00 85.25 92 SER A O 1
ATOM 726 N N . LEU A 1 93 ? 2.161 -1.895 18.879 1.00 85.94 93 LEU A N 1
ATOM 727 C CA . LEU A 1 93 ? 2.434 -3.323 19.055 1.00 85.94 93 LEU A CA 1
ATOM 728 C C . LEU A 1 93 ? 1.798 -4.163 17.942 1.00 85.94 93 LEU A C 1
ATOM 730 O O . LEU A 1 93 ? 2.464 -5.004 17.337 1.00 85.94 93 LEU A O 1
ATOM 734 N N . PHE A 1 94 ? 0.518 -3.932 17.646 1.00 80.88 94 PHE A N 1
ATOM 735 C CA . PHE A 1 94 ? -0.161 -4.667 16.583 1.00 80.88 94 PHE A CA 1
ATOM 736 C C . PHE A 1 94 ? 0.326 -4.269 15.186 1.00 80.88 94 PHE A C 1
ATOM 738 O O . PHE A 1 94 ? 0.373 -5.120 14.294 1.00 80.88 94 PHE A O 1
ATOM 745 N N . ALA A 1 95 ? 0.714 -3.004 14.987 1.00 79.94 95 ALA A N 1
ATOM 746 C CA . ALA A 1 95 ? 1.331 -2.573 13.739 1.00 79.94 95 ALA A CA 1
ATOM 747 C C . ALA A 1 95 ? 2.645 -3.329 13.483 1.00 79.94 95 ALA A C 1
ATOM 749 O O . ALA A 1 95 ? 2.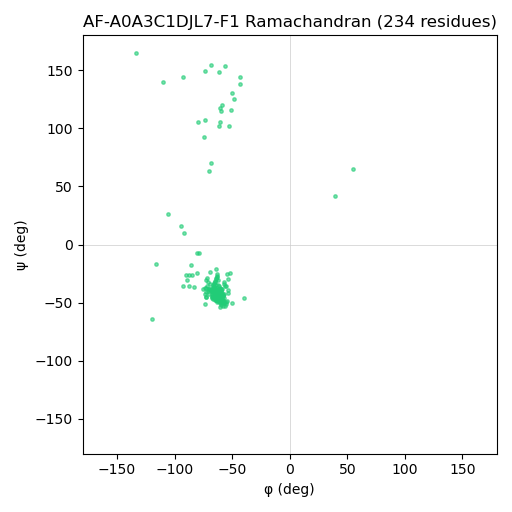799 -3.896 12.401 1.00 79.94 95 ALA A O 1
ATOM 750 N N . GLU A 1 96 ? 3.519 -3.420 14.487 1.00 86.75 96 GLU A N 1
ATOM 751 C CA . GLU A 1 96 ? 4.794 -4.147 14.425 1.00 86.75 96 GLU A CA 1
ATOM 752 C C . GLU A 1 96 ? 4.591 -5.661 14.253 1.00 86.75 96 GLU A C 1
ATOM 754 O O . GLU A 1 96 ? 5.222 -6.294 13.405 1.00 86.75 96 GLU A O 1
ATOM 759 N N . LEU A 1 97 ? 3.649 -6.266 14.987 1.00 83.69 97 LEU A N 1
ATOM 760 C CA . LEU A 1 97 ? 3.296 -7.683 14.819 1.00 83.69 97 LEU A CA 1
ATOM 761 C C . LEU A 1 97 ? 2.854 -7.988 13.384 1.00 83.69 97 LEU A C 1
ATOM 763 O O . LEU A 1 97 ? 3.328 -8.952 12.773 1.00 83.69 97 LEU A O 1
ATOM 767 N N . ARG A 1 98 ? 1.980 -7.149 12.818 1.00 80.12 98 ARG A N 1
ATOM 768 C CA . ARG A 1 98 ? 1.559 -7.243 11.415 1.00 80.12 98 ARG A CA 1
ATOM 769 C C . ARG A 1 98 ? 2.757 -7.104 10.472 1.00 80.12 98 ARG A C 1
ATOM 771 O O . ARG A 1 98 ? 2.855 -7.879 9.517 1.00 80.12 98 ARG A O 1
ATOM 778 N N . GLU A 1 99 ? 3.671 -6.169 10.728 1.00 82.00 99 GLU A N 1
ATOM 779 C CA . GLU A 1 99 ? 4.872 -5.979 9.903 1.00 82.00 99 GLU A CA 1
ATOM 780 C C . GLU A 1 99 ? 5.766 -7.221 9.896 1.00 82.00 99 GLU A C 1
ATOM 782 O O . GLU A 1 99 ? 6.179 -7.672 8.823 1.00 82.00 99 GLU A O 1
ATOM 787 N N . ILE A 1 100 ? 6.001 -7.825 11.064 1.00 84.88 100 ILE A N 1
ATOM 788 C CA . ILE A 1 100 ? 6.792 -9.054 11.220 1.00 84.88 100 ILE A CA 1
ATOM 789 C C . ILE A 1 100 ? 6.147 -10.218 10.456 1.00 84.88 100 ILE A C 1
ATOM 791 O O . ILE A 1 100 ? 6.836 -10.975 9.753 1.00 84.88 100 ILE A O 1
ATOM 795 N N . LEU A 1 101 ? 4.821 -10.359 10.559 1.00 79.56 101 LEU A N 1
ATOM 796 C CA . LEU A 1 101 ? 4.067 -11.384 9.835 1.00 79.56 101 LEU A CA 1
ATOM 797 C C . LEU A 1 101 ? 4.191 -11.195 8.319 1.00 79.56 101 LEU A C 1
ATOM 799 O O . LEU A 1 101 ? 4.507 -12.158 7.604 1.00 79.56 101 LEU A O 1
ATOM 803 N N . PHE A 1 102 ? 4.015 -9.966 7.827 1.00 78.50 102 PHE A N 1
ATOM 804 C CA . PHE A 1 102 ? 4.165 -9.663 6.406 1.00 78.50 102 PHE A CA 1
ATOM 805 C C . PHE A 1 102 ? 5.603 -9.811 5.922 1.00 78.50 102 PHE A C 1
ATOM 807 O O . PHE A 1 102 ? 5.804 -10.357 4.839 1.00 78.50 102 PHE A O 1
ATOM 814 N N . ALA A 1 103 ? 6.609 -9.468 6.727 1.00 84.12 103 ALA A N 1
ATOM 815 C CA . ALA A 1 103 ? 8.012 -9.555 6.324 1.00 84.12 103 ALA A CA 1
ATOM 816 C C . ALA A 1 103 ? 8.385 -10.982 5.917 1.00 84.12 103 ALA A C 1
ATOM 818 O O . ALA A 1 103 ? 8.978 -11.214 4.861 1.00 84.12 103 ALA A O 1
ATOM 819 N N . ARG A 1 104 ? 7.958 -11.977 6.700 1.00 81.69 104 ARG A N 1
ATOM 820 C CA . ARG A 1 104 ? 8.200 -13.392 6.379 1.00 81.69 104 ARG A CA 1
ATOM 821 C C . ARG A 1 104 ? 7.483 -13.843 5.103 1.00 81.69 104 ARG A C 1
ATOM 823 O O . ARG A 1 104 ? 7.993 -14.740 4.429 1.00 81.69 104 ARG A O 1
ATOM 830 N N . VAL A 1 105 ? 6.311 -13.290 4.788 1.00 75.38 105 VAL A N 1
ATOM 831 C CA . VAL A 1 105 ? 5.566 -13.595 3.550 1.00 75.38 105 VAL A CA 1
ATOM 832 C C . VAL A 1 105 ? 6.251 -12.943 2.355 1.00 75.38 105 VAL A C 1
ATOM 834 O O . VAL A 1 105 ? 6.597 -13.641 1.400 1.00 75.38 105 VAL A O 1
ATOM 837 N N . THR A 1 106 ? 6.532 -11.646 2.453 1.00 77.94 106 THR A N 1
ATOM 838 C CA . THR A 1 106 ? 7.194 -10.843 1.424 1.00 77.94 106 THR A CA 1
ATOM 839 C C . THR A 1 106 ? 8.537 -11.449 1.038 1.00 77.94 106 THR A C 1
ATOM 841 O O . THR A 1 106 ? 8.752 -11.755 -0.131 1.00 77.94 106 THR A O 1
ATOM 844 N N . GLN A 1 107 ? 9.410 -11.747 2.006 1.00 85.00 107 GLN A N 1
ATOM 845 C CA . GLN A 1 107 ? 10.734 -12.316 1.724 1.00 85.00 107 GLN A CA 1
ATOM 846 C C . GLN A 1 107 ? 10.658 -13.686 1.030 1.00 85.00 107 GLN A C 1
ATOM 848 O O . GLN A 1 107 ? 11.460 -13.993 0.147 1.00 85.00 107 GLN A O 1
ATOM 853 N N . ARG A 1 108 ? 9.666 -14.519 1.375 1.00 82.00 108 ARG A N 1
ATOM 854 C CA . ARG A 1 108 ? 9.450 -15.810 0.700 1.00 82.00 108 ARG A CA 1
ATOM 855 C C . ARG A 1 108 ? 8.947 -15.634 -0.730 1.00 82.00 108 ARG A C 1
ATOM 857 O O . ARG A 1 108 ? 9.433 -16.340 -1.614 1.00 82.00 108 ARG A O 1
ATOM 864 N N . ALA A 1 109 ? 8.008 -14.714 -0.949 1.00 76.31 109 ALA A N 1
ATOM 865 C CA . ALA A 1 109 ? 7.487 -14.401 -2.276 1.00 76.31 109 ALA A CA 1
ATOM 866 C C . ALA A 1 109 ? 8.599 -13.854 -3.187 1.00 76.31 109 ALA A C 1
ATOM 868 O O . ALA A 1 109 ? 8.821 -14.391 -4.272 1.00 76.31 109 ALA A O 1
ATOM 869 N N . VAL A 1 110 ? 9.373 -12.881 -2.695 1.00 80.38 110 VAL A N 1
ATOM 870 C CA . VAL A 1 110 ? 10.531 -12.302 -3.393 1.00 80.38 110 VAL A CA 1
ATOM 871 C C . VAL A 1 110 ? 11.560 -13.375 -3.744 1.00 80.38 110 VAL A C 1
ATOM 873 O O . VAL A 1 110 ? 11.941 -13.503 -4.907 1.00 80.38 110 VAL A O 1
ATOM 876 N N . ARG A 1 111 ? 11.956 -14.215 -2.776 1.00 85.00 111 ARG A N 1
ATOM 877 C CA . ARG A 1 111 ? 12.904 -15.315 -3.018 1.00 85.00 111 ARG A CA 1
ATOM 878 C C . ARG A 1 111 ? 12.416 -16.263 -4.109 1.00 85.00 111 ARG A C 1
ATOM 880 O O . ARG A 1 111 ? 13.209 -16.706 -4.935 1.00 85.00 111 ARG A O 1
ATOM 887 N N . ARG A 1 112 ? 11.131 -16.619 -4.102 1.00 81.94 112 ARG A N 1
ATOM 888 C CA . ARG A 1 112 ? 10.565 -17.536 -5.096 1.00 81.94 112 ARG A CA 1
ATOM 889 C C . ARG A 1 112 ? 10.622 -16.944 -6.499 1.00 81.94 112 ARG A C 1
ATOM 891 O O . ARG A 1 112 ? 11.076 -17.628 -7.406 1.00 81.94 112 ARG A O 1
ATOM 898 N N . ILE A 1 113 ? 10.206 -15.690 -6.647 1.00 78.25 113 ILE A N 1
ATOM 899 C CA . ILE A 1 113 ? 10.198 -14.990 -7.935 1.00 78.25 113 ILE A CA 1
ATOM 900 C C . ILE A 1 113 ? 11.624 -14.845 -8.461 1.00 78.25 113 ILE A C 1
ATOM 902 O O . ILE A 1 113 ? 11.883 -15.165 -9.617 1.00 78.25 113 ILE A O 1
ATOM 906 N N . ALA A 1 114 ? 12.571 -14.470 -7.597 1.00 81.81 114 ALA A N 1
ATOM 907 C CA . ALA A 1 114 ? 13.981 -14.406 -7.964 1.00 81.81 114 ALA A CA 1
ATOM 908 C C . ALA A 1 114 ? 14.512 -15.764 -8.460 1.00 81.81 114 ALA A C 1
ATOM 910 O O . ALA A 1 114 ? 15.188 -15.817 -9.483 1.00 81.81 114 ALA A O 1
ATOM 911 N N . LEU A 1 115 ? 14.170 -16.867 -7.782 1.00 86.94 115 LEU A N 1
ATOM 912 C CA . LEU A 1 115 ? 14.576 -18.216 -8.195 1.00 86.94 115 LEU A CA 1
ATOM 913 C C . LEU A 1 115 ? 13.916 -18.671 -9.500 1.00 86.94 115 LEU A C 1
ATOM 915 O O . LEU A 1 115 ? 14.563 -19.336 -10.303 1.00 86.94 115 LEU A O 1
ATOM 919 N N . GLU A 1 116 ? 12.642 -18.351 -9.709 1.00 84.44 116 GLU A N 1
ATOM 920 C CA . GLU A 1 116 ? 11.904 -18.691 -10.928 1.00 84.44 116 GLU A CA 1
ATOM 921 C C . GLU A 1 116 ? 12.494 -17.969 -12.140 1.00 84.44 116 GLU A C 1
ATOM 923 O O . GLU A 1 116 ? 12.815 -18.599 -13.147 1.00 84.44 116 GLU A O 1
ATOM 928 N N . VAL A 1 117 ? 12.755 -16.671 -11.988 1.00 82.38 117 VAL A N 1
ATOM 929 C CA . VAL A 1 117 ? 13.432 -15.845 -12.987 1.00 82.38 117 VAL A CA 1
ATOM 930 C C . VAL A 1 117 ? 14.843 -16.366 -13.271 1.00 82.38 117 VAL A C 1
ATOM 932 O O . VAL A 1 117 ? 15.213 -16.536 -14.430 1.00 82.38 117 VAL A O 1
ATOM 935 N N . PHE A 1 118 ? 15.619 -16.676 -12.230 1.00 83.81 118 PHE A N 1
ATOM 936 C CA . PHE A 1 118 ? 16.976 -17.201 -12.379 1.00 83.81 118 PHE A CA 1
ATOM 937 C C . PHE A 1 118 ? 16.999 -18.550 -13.112 1.00 83.81 118 PHE A C 1
ATOM 939 O O . PHE A 1 118 ? 17.769 -18.735 -14.053 1.00 83.81 118 PHE A O 1
ATOM 946 N N . ARG A 1 119 ? 16.110 -19.481 -12.741 1.00 88.25 119 ARG A N 1
ATOM 947 C CA . ARG A 1 119 ? 15.973 -20.778 -13.426 1.00 88.25 119 ARG A CA 1
ATOM 948 C C . ARG A 1 119 ? 15.543 -20.614 -14.877 1.00 88.25 119 ARG A C 1
ATOM 950 O O . ARG A 1 119 ? 16.079 -21.302 -15.739 1.00 88.25 119 ARG A O 1
ATOM 957 N N . HIS A 1 120 ? 14.603 -19.711 -15.146 1.00 85.94 120 HIS A N 1
ATOM 958 C CA . HIS A 1 120 ? 14.159 -19.437 -16.506 1.00 85.94 120 HIS A CA 1
ATOM 959 C C . HIS A 1 120 ? 15.301 -18.894 -17.369 1.00 85.94 120 HIS A C 1
ATOM 961 O O . HIS A 1 120 ? 15.478 -19.356 -18.492 1.00 85.94 120 HIS A O 1
ATOM 967 N N . LEU A 1 121 ? 16.122 -17.987 -16.826 1.00 82.38 121 LEU A N 1
ATOM 968 C CA . LEU A 1 121 ? 17.307 -17.494 -17.525 1.00 82.38 121 LEU A CA 1
ATOM 969 C C . LEU A 1 121 ? 18.293 -18.615 -17.857 1.00 82.38 121 LEU A C 1
ATOM 971 O O . LEU A 1 121 ? 18.717 -18.722 -19.003 1.00 82.38 121 LEU A O 1
ATOM 975 N N . HIS A 1 122 ? 18.594 -19.486 -16.895 1.00 84.56 122 HIS A N 1
ATOM 976 C CA . HIS A 1 122 ? 19.487 -20.626 -17.119 1.00 84.56 122 HIS A CA 1
ATOM 977 C C . HIS A 1 122 ? 18.952 -21.640 -18.142 1.00 84.56 122 HIS A C 1
ATOM 979 O O . HIS A 1 122 ? 19.743 -22.309 -18.800 1.00 84.56 122 HIS A O 1
ATOM 985 N N . ALA A 1 123 ? 17.630 -21.761 -18.289 1.00 88.50 123 ALA A N 1
ATOM 986 C CA . ALA A 1 123 ? 17.001 -22.680 -19.237 1.00 88.50 123 ALA A CA 1
ATOM 987 C C . ALA A 1 123 ? 16.956 -22.149 -20.684 1.00 88.50 123 ALA A C 1
ATOM 989 O O . ALA A 1 123 ? 16.548 -22.873 -21.594 1.00 88.50 123 ALA A O 1
ATOM 990 N N . LEU A 1 124 ? 17.343 -20.891 -20.924 1.00 86.56 124 LEU A N 1
ATOM 991 C CA . LEU A 1 124 ? 17.342 -20.310 -22.267 1.00 86.56 124 LEU A CA 1
ATOM 992 C C . LEU A 1 124 ? 18.487 -20.861 -23.128 1.00 86.56 124 LEU A C 1
ATOM 994 O O . LEU A 1 124 ? 19.570 -21.181 -22.649 1.00 86.56 124 LEU A O 1
ATOM 998 N N . SER A 1 125 ? 18.248 -20.939 -24.440 1.00 87.75 125 SER A N 1
ATOM 999 C CA . SER A 1 125 ? 19.203 -21.513 -25.399 1.00 87.75 125 SER A CA 1
ATOM 1000 C C . SER A 1 125 ? 20.585 -20.843 -25.364 1.00 87.75 125 SER A C 1
ATOM 1002 O O . SER A 1 125 ? 20.717 -19.650 -25.084 1.00 87.75 125 SER A O 1
ATOM 1004 N N . LEU A 1 126 ? 21.628 -21.583 -25.750 1.00 83.38 126 LEU A N 1
ATOM 1005 C CA . LEU A 1 126 ? 22.979 -21.033 -25.916 1.00 83.38 126 LEU A CA 1
ATOM 1006 C C . LEU A 1 126 ? 22.994 -19.846 -26.899 1.00 83.38 126 LEU A C 1
ATOM 1008 O O . LEU A 1 126 ? 23.670 -18.850 -26.665 1.00 83.38 126 LEU A O 1
ATOM 1012 N N . ARG A 1 127 ? 22.166 -19.896 -27.952 1.00 83.06 127 ARG A N 1
ATOM 1013 C CA . ARG A 1 127 ? 21.980 -18.785 -28.899 1.00 83.06 127 ARG A CA 1
ATOM 1014 C C . ARG A 1 127 ? 21.474 -17.510 -28.216 1.00 83.06 127 ARG A C 1
ATOM 1016 O O . ARG A 1 127 ? 21.955 -16.432 -28.544 1.00 83.06 127 ARG A O 1
ATOM 1023 N N . PHE A 1 128 ? 20.553 -17.622 -27.255 1.00 80.00 128 PHE A N 1
ATOM 1024 C CA . PHE A 1 128 ? 20.079 -16.481 -26.460 1.00 80.00 128 PHE A CA 1
ATOM 1025 C C . PHE A 1 128 ? 21.212 -15.856 -25.633 1.00 80.00 128 PHE A C 1
ATOM 1027 O O . PHE A 1 128 ? 21.334 -14.633 -25.586 1.00 80.00 128 PHE A O 1
ATOM 1034 N N . HIS A 1 129 ? 22.063 -16.696 -25.043 1.00 80.31 129 HIS A N 1
ATOM 1035 C CA . HIS A 1 129 ? 23.208 -16.260 -24.244 1.00 80.31 129 HIS A CA 1
ATOM 1036 C C . HIS A 1 129 ? 24.347 -15.656 -25.087 1.00 80.31 129 HIS A C 1
ATOM 1038 O O . HIS A 1 129 ? 25.048 -14.776 -24.599 1.00 80.31 129 HIS A O 1
ATOM 1044 N N . LEU A 1 130 ? 24.512 -16.079 -26.348 1.00 76.69 130 LEU A N 1
ATOM 1045 C CA . LEU A 1 130 ? 25.558 -15.587 -27.258 1.00 76.69 130 LEU A CA 1
ATOM 1046 C C . LEU A 1 130 ? 25.145 -14.358 -28.094 1.00 76.69 130 LEU A C 1
ATOM 1048 O O . LEU A 1 130 ? 26.001 -13.555 -28.449 1.00 76.69 130 LEU A O 1
ATOM 1052 N N . GLN A 1 131 ? 23.858 -14.195 -28.439 1.00 70.25 131 GLN A N 1
ATOM 1053 C CA . GLN A 1 131 ? 23.388 -13.113 -29.327 1.00 70.25 131 GLN A CA 1
ATOM 1054 C C . GLN A 1 131 ? 23.078 -11.785 -28.627 1.00 70.25 131 GLN A C 1
ATOM 1056 O O . GLN A 1 131 ? 22.944 -10.763 -29.301 1.00 70.25 131 GLN A O 1
ATOM 1061 N N . ARG A 1 132 ? 22.905 -11.767 -27.303 1.00 59.03 132 ARG A N 1
ATOM 1062 C CA . ARG A 1 132 ? 22.601 -10.535 -26.564 1.00 59.03 132 ARG A CA 1
ATOM 1063 C C . ARG A 1 132 ? 23.792 -10.124 -25.714 1.00 59.03 132 ARG A C 1
ATOM 1065 O O . ARG A 1 132 ? 24.412 -10.966 -25.082 1.00 59.03 132 ARG A O 1
ATOM 1072 N N . GLN A 1 133 ? 24.065 -8.818 -25.657 1.00 58.16 133 GLN A N 1
ATOM 1073 C CA . GLN A 1 133 ? 24.946 -8.231 -24.646 1.00 58.16 133 GLN A CA 1
ATOM 1074 C C . GLN A 1 133 ? 24.447 -8.693 -23.267 1.00 58.16 133 GLN A C 1
ATOM 1076 O O . GLN A 1 133 ? 23.429 -8.204 -22.770 1.00 58.16 133 GLN A O 1
ATOM 1081 N N . THR A 1 134 ? 25.122 -9.677 -22.678 1.00 59.16 134 THR A N 1
ATOM 1082 C CA . THR A 1 134 ? 24.719 -10.386 -21.451 1.00 59.16 134 THR A CA 1
ATOM 1083 C C . THR A 1 134 ? 24.461 -9.431 -20.279 1.00 59.16 134 THR A C 1
ATOM 1085 O O . THR A 1 134 ? 23.613 -9.709 -19.431 1.00 59.16 134 THR A O 1
ATOM 1088 N N . GLY A 1 135 ? 25.087 -8.248 -20.283 1.00 63.03 135 GLY A N 1
ATOM 1089 C CA . GLY A 1 135 ? 24.848 -7.184 -19.305 1.00 63.03 135 GLY A CA 1
ATOM 1090 C C . GLY A 1 135 ? 23.470 -6.510 -19.394 1.00 63.03 135 GLY A C 1
ATOM 1091 O O . GLY A 1 135 ? 22.870 -6.227 -18.360 1.00 63.03 135 GLY A O 1
ATOM 1092 N N . GLY A 1 136 ? 22.929 -6.276 -20.596 1.00 67.81 136 GLY A N 1
ATOM 1093 C CA . GLY A 1 136 ? 21.658 -5.556 -20.776 1.00 67.81 136 GLY A CA 1
ATOM 1094 C C . GLY A 1 136 ? 20.441 -6.384 -20.359 1.00 67.81 136 GLY A C 1
ATOM 1095 O O . GLY A 1 136 ? 19.591 -5.916 -19.606 1.00 67.81 136 GLY A O 1
ATOM 1096 N N . VAL A 1 137 ? 20.406 -7.653 -20.777 1.00 71.44 137 VAL A N 1
ATOM 1097 C CA . VAL A 1 137 ? 19.332 -8.596 -20.418 1.00 71.44 137 VAL A CA 1
ATOM 1098 C C . VAL A 1 137 ? 19.346 -8.896 -18.923 1.00 71.44 137 VAL A C 1
ATOM 1100 O O . VAL A 1 137 ? 18.298 -8.849 -18.285 1.00 71.44 137 VAL A O 1
ATOM 1103 N N . SER A 1 138 ? 20.527 -9.154 -18.353 1.00 72.06 138 SER A N 1
ATOM 1104 C CA . SER A 1 138 ? 20.667 -9.391 -16.914 1.00 72.06 138 SER A CA 1
ATOM 1105 C C . SER A 1 138 ? 20.180 -8.182 -16.106 1.00 72.06 138 SER A C 1
ATOM 1107 O O . SER A 1 138 ? 19.381 -8.330 -15.183 1.00 72.06 138 SER A O 1
ATOM 1109 N N . ARG A 1 139 ? 20.540 -6.961 -16.529 1.00 74.38 139 ARG A N 1
ATOM 1110 C CA . ARG A 1 139 ? 20.093 -5.714 -15.891 1.00 74.38 139 ARG A CA 1
ATOM 1111 C C . ARG A 1 139 ? 18.583 -5.493 -16.007 1.00 74.38 139 ARG A C 1
ATOM 1113 O O . ARG A 1 139 ? 17.966 -5.052 -15.038 1.00 74.38 139 ARG A O 1
ATOM 1120 N N . ASP A 1 140 ? 17.974 -5.792 -17.150 1.00 77.25 140 ASP A N 1
ATOM 1121 C CA . ASP A 1 140 ? 16.521 -5.682 -17.329 1.00 77.25 140 ASP A CA 1
ATOM 1122 C C . ASP A 1 140 ? 15.759 -6.684 -16.461 1.00 77.25 140 ASP A C 1
ATOM 1124 O O . ASP A 1 140 ? 14.756 -6.328 -15.840 1.00 77.25 140 ASP A O 1
ATOM 1128 N N . VAL A 1 141 ? 16.267 -7.908 -16.352 1.00 77.44 141 VAL A N 1
ATOM 1129 C CA . VAL A 1 141 ? 15.683 -8.956 -15.512 1.00 77.44 141 VAL A CA 1
ATOM 1130 C C . VAL A 1 141 ? 15.818 -8.618 -14.030 1.00 77.44 141 VAL A C 1
ATOM 1132 O O . VAL A 1 141 ? 14.855 -8.732 -13.273 1.00 77.44 141 VAL A O 1
ATOM 1135 N N . GLU A 1 142 ? 16.988 -8.146 -13.610 1.00 78.19 142 GLU A N 1
ATOM 1136 C CA . GLU A 1 142 ? 17.236 -7.739 -12.232 1.00 78.19 142 GLU A CA 1
ATOM 1137 C C . GLU A 1 142 ? 16.368 -6.528 -11.844 1.00 78.19 142 GLU A C 1
ATOM 1139 O O . GLU A 1 142 ? 15.778 -6.501 -10.761 1.00 78.19 142 GLU A O 1
ATOM 1144 N N . ARG A 1 143 ? 16.214 -5.543 -12.746 1.00 80.75 143 ARG A N 1
ATOM 1145 C CA . ARG A 1 143 ? 15.248 -4.443 -12.573 1.00 80.75 143 ARG A CA 1
ATOM 1146 C C . ARG A 1 143 ? 13.816 -4.962 -12.480 1.00 80.75 143 ARG A C 1
ATOM 1148 O O . ARG A 1 143 ? 13.117 -4.568 -11.556 1.00 80.75 143 ARG A O 1
ATOM 1155 N N . GLY A 1 144 ? 13.397 -5.846 -13.384 1.00 80.44 144 GLY A N 1
ATOM 1156 C CA . GLY A 1 144 ? 12.049 -6.417 -13.386 1.00 80.44 144 GLY A CA 1
ATOM 1157 C C . GLY A 1 144 ? 11.736 -7.176 -12.096 1.00 80.44 144 GLY A C 1
ATOM 1158 O O . GLY A 1 144 ? 10.703 -6.937 -11.474 1.00 80.44 144 GLY A O 1
ATOM 1159 N N . SER A 1 145 ? 12.663 -8.017 -11.634 1.00 78.94 145 SER A N 1
ATOM 1160 C CA . SER A 1 145 ? 12.551 -8.754 -10.370 1.00 78.94 145 SER A CA 1
ATOM 1161 C C . SER A 1 145 ? 12.453 -7.816 -9.161 1.00 78.94 145 SER A C 1
ATOM 1163 O O . SER A 1 145 ? 11.580 -7.989 -8.302 1.00 78.94 145 SER A O 1
ATOM 1165 N N . ARG A 1 146 ? 13.279 -6.758 -9.119 1.00 81.75 146 ARG A N 1
ATOM 1166 C CA . ARG A 1 146 ? 13.170 -5.704 -8.097 1.00 81.75 146 ARG A CA 1
ATOM 1167 C C . ARG A 1 146 ? 11.819 -4.997 -8.149 1.00 81.75 146 ARG A C 1
ATOM 1169 O O . ARG A 1 146 ? 11.191 -4.851 -7.109 1.00 81.75 146 ARG A O 1
ATOM 1176 N N . SER A 1 147 ? 11.336 -4.620 -9.332 1.00 83.12 147 SER A N 1
ATOM 1177 C CA . SER A 1 147 ? 10.028 -3.975 -9.490 1.00 83.12 147 SER A CA 1
ATOM 1178 C C . SER A 1 147 ? 8.883 -4.866 -9.011 1.00 83.12 147 SER A C 1
ATOM 1180 O O . SER A 1 147 ? 8.021 -4.391 -8.278 1.00 83.12 147 SER A O 1
ATOM 1182 N N . ILE A 1 148 ? 8.891 -6.161 -9.345 1.00 79.94 148 ILE A N 1
ATOM 1183 C CA . ILE A 1 148 ? 7.889 -7.119 -8.849 1.00 79.94 148 ILE A CA 1
ATOM 1184 C C . ILE A 1 148 ? 7.958 -7.226 -7.318 1.00 79.94 148 ILE A C 1
ATOM 1186 O O . ILE A 1 148 ? 6.930 -7.200 -6.642 1.00 79.94 148 ILE A O 1
ATOM 1190 N N . SER A 1 149 ? 9.168 -7.282 -6.760 1.00 79.94 149 SER A N 1
ATOM 1191 C CA . SER A 1 149 ? 9.388 -7.319 -5.308 1.00 79.94 149 SER A CA 1
ATOM 1192 C C . SER A 1 149 ? 8.856 -6.065 -4.607 1.00 79.94 149 SER A C 1
ATOM 1194 O O . SER A 1 149 ? 8.218 -6.162 -3.553 1.00 79.94 149 SER A O 1
ATOM 1196 N N . SER A 1 150 ? 9.064 -4.891 -5.208 1.00 83.06 150 SER A N 1
ATOM 1197 C CA . SER A 1 150 ? 8.506 -3.625 -4.733 1.00 83.06 150 SER A CA 1
ATOM 1198 C C . SER A 1 150 ? 6.981 -3.610 -4.819 1.00 83.06 150 SER A C 1
ATOM 1200 O O . SER A 1 150 ? 6.339 -3.195 -3.859 1.00 83.06 150 SER A O 1
ATOM 1202 N N . LEU A 1 151 ? 6.391 -4.104 -5.912 1.00 82.56 151 LEU A N 1
ATOM 1203 C CA . LEU A 1 151 ? 4.934 -4.178 -6.071 1.00 82.56 151 LEU A CA 1
ATOM 1204 C C . LEU A 1 151 ? 4.288 -5.086 -5.022 1.00 82.56 151 LEU A C 1
ATOM 1206 O O . LEU A 1 151 ? 3.285 -4.703 -4.423 1.00 82.56 151 LEU A O 1
ATOM 1210 N N . ILE A 1 152 ? 4.872 -6.258 -4.755 1.00 78.69 152 ILE A N 1
ATOM 1211 C CA . ILE A 1 152 ? 4.378 -7.178 -3.719 1.00 78.69 152 ILE A CA 1
ATOM 1212 C C . ILE A 1 152 ? 4.458 -6.523 -2.344 1.00 78.69 152 ILE A C 1
ATOM 1214 O O . ILE A 1 152 ? 3.471 -6.529 -1.609 1.00 78.69 152 ILE A O 1
ATOM 1218 N N . SER A 1 153 ? 5.608 -5.928 -2.020 1.00 81.81 153 SER A N 1
ATOM 1219 C CA . SER A 1 153 ? 5.794 -5.207 -0.759 1.00 81.81 153 SER A CA 1
ATOM 1220 C C . SER A 1 153 ? 4.747 -4.103 -0.612 1.00 81.81 153 SER A C 1
ATOM 1222 O O . SER A 1 153 ? 4.000 -4.088 0.358 1.00 81.81 153 SER A O 1
ATOM 1224 N N . TYR A 1 154 ? 4.617 -3.224 -1.603 1.00 83.88 154 TYR A N 1
ATOM 1225 C CA . TYR A 1 154 ? 3.671 -2.111 -1.555 1.00 83.88 154 TYR A CA 1
ATOM 1226 C C . TYR A 1 154 ? 2.213 -2.579 -1.444 1.00 83.88 154 TYR A C 1
ATOM 1228 O O . TYR A 1 154 ? 1.419 -2.014 -0.691 1.00 83.88 154 TYR A O 1
ATOM 1236 N N . THR A 1 155 ? 1.866 -3.666 -2.136 1.00 80.44 155 THR A N 1
ATOM 1237 C CA . THR A 1 155 ? 0.527 -4.259 -2.055 1.00 80.44 155 THR A CA 1
ATOM 1238 C C . THR A 1 155 ? 0.229 -4.772 -0.647 1.00 80.44 155 THR A C 1
ATOM 1240 O O . THR A 1 155 ? -0.838 -4.485 -0.110 1.00 80.44 155 THR A O 1
ATOM 1243 N N . LEU A 1 156 ? 1.165 -5.502 -0.033 1.00 77.12 156 LEU A N 1
ATOM 1244 C CA . LEU A 1 156 ? 0.986 -6.092 1.297 1.00 77.12 156 LEU A CA 1
ATOM 1245 C C . LEU A 1 156 ? 1.060 -5.064 2.432 1.00 77.12 156 LEU A C 1
ATOM 1247 O O . LEU A 1 156 ? 0.316 -5.182 3.403 1.00 77.12 156 LEU A O 1
ATOM 1251 N N . TYR A 1 157 ? 1.942 -4.068 2.325 1.00 79.81 157 TYR A N 1
ATOM 1252 C CA . TYR A 1 157 ? 2.184 -3.102 3.399 1.00 79.81 157 TYR A CA 1
ATOM 1253 C C . TYR A 1 157 ? 1.301 -1.860 3.330 1.00 79.81 157 TYR A C 1
ATOM 1255 O O . TYR A 1 157 ? 1.044 -1.267 4.376 1.00 79.81 157 TYR A O 1
ATOM 1263 N N . SER A 1 158 ? 0.826 -1.480 2.143 1.00 82.81 158 SER A N 1
ATOM 1264 C CA . SER A 1 158 ? 0.038 -0.260 1.955 1.00 82.81 158 SER A CA 1
ATOM 1265 C C . SER A 1 158 ? -1.350 -0.568 1.407 1.00 82.81 158 SER A C 1
ATOM 1267 O O . SER A 1 158 ? -2.329 -0.378 2.118 1.00 82.81 158 SER A O 1
ATOM 1269 N N . ILE A 1 159 ? -1.456 -1.104 0.187 1.00 84.62 159 ILE A N 1
ATOM 1270 C CA . ILE A 1 159 ? -2.753 -1.206 -0.512 1.00 84.62 159 ILE A CA 1
ATOM 1271 C C . ILE A 1 159 ? -3.753 -2.065 0.269 1.00 84.62 159 ILE A C 1
ATOM 1273 O O . ILE A 1 159 ? -4.868 -1.626 0.542 1.00 84.62 159 ILE A O 1
ATOM 1277 N N . LEU A 1 160 ? -3.366 -3.288 0.630 1.00 80.06 160 LEU A N 1
ATOM 1278 C CA . LEU A 1 160 ? -4.260 -4.242 1.280 1.00 80.06 160 LEU A CA 1
ATOM 1279 C C . LEU A 1 160 ? -4.702 -3.767 2.679 1.00 80.06 160 LEU A C 1
ATOM 1281 O O . LEU A 1 160 ? -5.908 -3.765 2.924 1.00 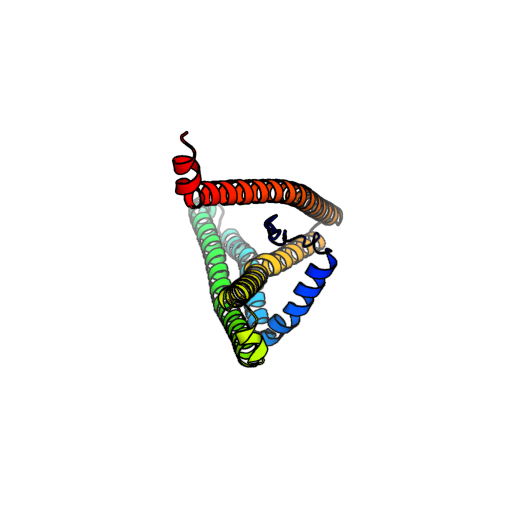80.06 160 LEU A O 1
ATOM 1285 N N . PRO A 1 161 ? -3.803 -3.295 3.568 1.00 79.44 161 PRO A N 1
ATOM 1286 C CA . PRO A 1 161 ? -4.200 -2.659 4.821 1.00 79.44 161 PRO A CA 1
ATOM 1287 C C . PRO A 1 161 ? -5.152 -1.481 4.620 1.00 79.44 161 PRO A C 1
ATOM 1289 O O . PRO A 1 161 ? -6.214 -1.462 5.233 1.00 79.44 161 PRO A O 1
ATOM 1292 N N . THR A 1 162 ? -4.829 -0.547 3.722 1.00 86.06 162 THR A N 1
ATOM 1293 C CA . THR A 1 162 ? -5.663 0.635 3.467 1.00 86.06 162 THR A CA 1
ATOM 1294 C C . THR A 1 162 ? -7.062 0.261 2.980 1.00 86.06 162 THR A C 1
ATOM 1296 O O . THR A 1 162 ? -8.036 0.855 3.432 1.00 86.06 162 THR A O 1
ATOM 1299 N N . LEU A 1 163 ? -7.197 -0.747 2.111 1.00 85.56 163 LEU A N 1
ATOM 1300 C CA . LEU A 1 163 ? -8.512 -1.227 1.678 1.00 85.56 163 LEU A CA 1
ATOM 1301 C C . LEU A 1 163 ? -9.333 -1.766 2.851 1.00 85.56 163 LEU A C 1
ATOM 1303 O O . LEU A 1 163 ? -10.492 -1.388 2.999 1.00 85.56 163 LEU A O 1
ATOM 1307 N N . VAL A 1 164 ? -8.732 -2.596 3.710 1.00 82.31 164 VAL A N 1
ATOM 1308 C CA . VAL A 1 164 ? -9.428 -3.130 4.891 1.00 82.31 164 VAL A CA 1
ATOM 1309 C C . VAL A 1 164 ? -9.831 -2.007 5.845 1.00 82.31 164 VAL A C 1
ATOM 1311 O O . VAL A 1 164 ? -10.946 -2.019 6.363 1.00 82.31 164 VAL A O 1
ATOM 1314 N N . GLU A 1 165 ? -8.961 -1.018 6.055 1.00 82.94 165 GLU A N 1
ATOM 1315 C CA . GLU A 1 165 ? -9.265 0.152 6.881 1.00 82.94 165 GLU A CA 1
ATOM 1316 C C . GLU A 1 165 ? -10.442 0.956 6.332 1.00 82.94 165 GLU A C 1
ATOM 1318 O O . GLU A 1 165 ? -11.367 1.262 7.083 1.00 82.94 165 GLU A O 1
ATOM 1323 N N . ILE A 1 166 ? -10.442 1.251 5.030 1.00 88.69 166 ILE A N 1
ATOM 1324 C CA . ILE A 1 166 ? -11.533 1.977 4.372 1.00 88.69 166 ILE A CA 1
ATOM 1325 C C . ILE A 1 166 ? -12.839 1.188 4.494 1.00 88.69 166 ILE A C 1
ATOM 1327 O O . ILE A 1 166 ? -13.851 1.756 4.900 1.00 88.69 166 ILE A O 1
ATOM 1331 N N . THR A 1 167 ? -12.834 -0.116 4.200 1.00 88.50 167 THR A N 1
ATOM 1332 C CA . THR A 1 167 ? -14.033 -0.958 4.328 1.00 88.50 167 THR A CA 1
ATOM 1333 C C . THR A 1 167 ? -14.562 -0.967 5.759 1.00 88.50 167 THR A C 1
ATOM 1335 O O . THR A 1 167 ? -15.768 -0.830 5.959 1.00 88.50 167 THR A O 1
ATOM 1338 N N . LEU A 1 168 ? -13.681 -1.081 6.755 1.00 84.25 168 LEU A N 1
ATOM 1339 C CA . LEU A 1 168 ? -14.069 -1.063 8.164 1.00 84.25 168 LEU A CA 1
ATOM 1340 C C . LEU A 1 168 ? -14.694 0.281 8.561 1.00 84.25 168 LEU A C 1
ATOM 1342 O O . LEU A 1 168 ? -15.748 0.299 9.192 1.00 84.25 168 LEU A O 1
ATOM 1346 N N . VAL A 1 169 ? -14.075 1.399 8.174 1.00 85.81 169 VAL A N 1
ATOM 1347 C CA . VAL A 1 169 ? -14.594 2.746 8.462 1.00 85.81 169 VAL A CA 1
ATOM 1348 C C . VAL A 1 169 ? -15.959 2.953 7.811 1.00 85.81 169 VAL A C 1
ATOM 1350 O O . VAL A 1 169 ? -16.888 3.405 8.478 1.00 85.81 169 VAL A O 1
ATOM 1353 N N . LEU A 1 170 ? -16.114 2.574 6.541 1.00 89.06 170 LEU A N 1
ATOM 1354 C CA . LEU A 1 170 ? -17.391 2.682 5.835 1.00 89.06 170 LEU A CA 1
ATOM 1355 C C . LEU A 1 170 ? -18.476 1.802 6.471 1.00 89.06 170 LEU A C 1
ATOM 1357 O O . LEU A 1 170 ? -19.607 2.257 6.619 1.00 89.06 170 LEU A O 1
ATOM 1361 N N . ALA A 1 171 ? -18.137 0.580 6.894 1.00 88.44 171 ALA A N 1
ATOM 1362 C CA . ALA A 1 171 ? -19.070 -0.311 7.582 1.00 88.44 171 ALA A CA 1
ATOM 1363 C C . ALA A 1 171 ? -19.528 0.261 8.934 1.00 88.44 171 ALA A C 1
ATOM 1365 O O . ALA A 1 171 ? -20.717 0.220 9.246 1.00 88.44 171 ALA A O 1
ATOM 1366 N N . ILE A 1 172 ? -18.609 0.838 9.720 1.00 83.12 172 ILE A N 1
ATOM 1367 C CA . ILE A 1 172 ? -18.941 1.499 10.992 1.00 83.12 172 ILE A CA 1
ATOM 1368 C C . ILE A 1 172 ? -19.841 2.714 10.752 1.00 83.12 172 ILE A C 1
ATOM 1370 O O . ILE A 1 172 ? -20.829 2.879 11.467 1.00 83.12 172 ILE A O 1
ATOM 1374 N N . LEU A 1 173 ? -19.532 3.543 9.748 1.00 86.56 173 LEU A N 1
ATOM 1375 C CA . LEU A 1 173 ? -20.356 4.703 9.404 1.00 86.56 173 LEU A CA 1
ATOM 1376 C C . LEU A 1 173 ? -21.772 4.285 9.007 1.00 86.56 173 LEU A C 1
ATOM 1378 O O . LEU A 1 173 ? -22.726 4.848 9.527 1.00 86.56 173 LEU A O 1
ATOM 1382 N N . LEU A 1 174 ? -21.912 3.259 8.166 1.00 91.00 174 LEU A N 1
ATOM 1383 C CA . LEU A 1 174 ? -23.218 2.749 7.743 1.00 91.00 174 LEU A CA 1
ATOM 1384 C C . LEU A 1 174 ? -24.034 2.169 8.912 1.00 91.00 174 LEU A C 1
ATOM 1386 O O . LEU A 1 174 ? -25.254 2.276 8.925 1.00 91.00 174 LEU A O 1
ATOM 1390 N N . ALA A 1 175 ? -23.370 1.547 9.890 1.00 89.06 175 ALA A N 1
ATOM 1391 C CA . ALA A 1 175 ? -24.035 0.935 11.040 1.00 89.06 175 ALA A CA 1
ATOM 1392 C C . ALA A 1 175 ? -24.417 1.936 12.146 1.00 89.06 175 ALA A C 1
ATOM 1394 O O . ALA A 1 175 ? -25.294 1.638 12.956 1.00 89.06 175 ALA A O 1
ATOM 1395 N N . ARG A 1 176 ? -23.726 3.080 12.246 1.00 84.94 176 ARG A N 1
ATOM 1396 C CA . ARG A 1 176 ? -23.866 4.032 13.367 1.00 84.94 176 ARG A CA 1
ATOM 1397 C C . ARG A 1 176 ? -24.408 5.407 12.974 1.00 84.94 176 ARG A C 1
ATOM 1399 O O . ARG A 1 176 ? -24.822 6.137 13.869 1.00 84.94 176 ARG A O 1
ATOM 1406 N N . TYR A 1 177 ? -24.386 5.763 11.693 1.00 87.25 177 TYR A N 1
ATOM 1407 C CA . TYR A 1 177 ? -24.745 7.089 11.189 1.00 87.25 177 TYR A CA 1
ATOM 1408 C C . TYR A 1 177 ? -25.668 6.992 9.972 1.00 87.25 177 TYR A C 1
ATOM 1410 O O . TYR A 1 177 ? -25.772 5.949 9.328 1.00 87.25 177 TYR A O 1
ATOM 1418 N N . ASP A 1 178 ? -26.309 8.110 9.629 1.00 90.75 178 ASP A N 1
ATOM 1419 C CA . ASP A 1 178 ? -27.122 8.212 8.421 1.00 90.75 178 ASP A CA 1
ATOM 1420 C C . ASP A 1 178 ? -26.301 7.985 7.146 1.00 90.75 178 ASP A C 1
ATOM 1422 O O . ASP A 1 178 ? -25.138 8.390 7.032 1.00 90.75 178 ASP A O 1
ATOM 1426 N N . VAL A 1 179 ? -26.957 7.414 6.131 1.00 93.00 179 VAL A N 1
ATOM 1427 C CA . VAL A 1 179 ? -26.369 7.085 4.818 1.00 93.00 179 VAL A CA 1
ATOM 1428 C C . VAL A 1 179 ? -25.684 8.295 4.164 1.00 93.00 179 VAL A C 1
ATOM 1430 O O . VAL A 1 179 ? -24.684 8.139 3.461 1.00 93.00 179 VAL A O 1
ATOM 1433 N N . SER A 1 180 ? -26.153 9.511 4.448 1.00 93.25 180 SER A N 1
ATOM 1434 C CA . SER A 1 180 ? -25.542 10.765 3.995 1.00 93.25 180 SER A CA 1
ATOM 1435 C C . SER A 1 180 ? -24.054 10.875 4.353 1.00 93.25 180 SER A C 1
ATOM 1437 O O . SER A 1 180 ? -23.260 11.303 3.515 1.00 93.25 180 SER A O 1
ATOM 1439 N N . PHE A 1 181 ? -23.634 10.430 5.545 1.00 88.94 181 PHE A N 1
ATOM 1440 C CA . PHE A 1 181 ? -22.219 10.452 5.945 1.00 88.94 181 PHE A CA 1
ATOM 1441 C C . PHE A 1 181 ? -21.368 9.500 5.101 1.00 88.94 181 PHE A C 1
ATOM 1443 O O . PHE A 1 181 ? -20.240 9.834 4.728 1.00 88.94 181 PHE A O 1
ATOM 1450 N N . VAL A 1 182 ? -21.915 8.336 4.746 1.00 91.75 182 VAL A N 1
ATOM 1451 C CA . VAL A 1 182 ? -21.238 7.354 3.887 1.00 91.75 182 VAL A CA 1
ATOM 1452 C C . VAL A 1 182 ? -21.072 7.916 2.476 1.00 91.75 182 VAL A C 1
ATOM 1454 O O . VAL A 1 182 ? -19.979 7.840 1.913 1.00 91.75 182 VAL A O 1
ATOM 1457 N N . LEU A 1 183 ? -22.117 8.547 1.929 1.00 94.94 183 LEU A N 1
ATOM 1458 C CA . LEU A 1 183 ? -22.082 9.168 0.601 1.00 94.94 183 LEU A CA 1
ATOM 1459 C C . LEU A 1 183 ? -21.061 10.307 0.521 1.00 94.94 183 LEU A C 1
ATOM 1461 O O . LEU A 1 183 ? -20.264 10.338 -0.415 1.00 94.94 183 LEU A O 1
ATOM 1465 N N . ILE A 1 184 ? -21.033 11.200 1.515 1.00 95.31 184 ILE A N 1
ATOM 1466 C CA . ILE A 1 184 ? -20.045 12.288 1.585 1.00 95.31 184 ILE A CA 1
ATOM 1467 C C . ILE A 1 184 ? -18.623 11.718 1.672 1.00 95.31 184 ILE A C 1
ATOM 1469 O O . ILE A 1 184 ? -17.727 12.175 0.960 1.00 95.31 184 ILE A O 1
ATOM 1473 N N . THR A 1 185 ? -18.413 10.688 2.497 1.00 93.44 185 THR A N 1
ATOM 1474 C CA . THR A 1 185 ? -17.102 10.035 2.641 1.00 93.44 185 THR A CA 1
ATOM 1475 C C . THR A 1 185 ? -16.634 9.415 1.323 1.00 93.44 185 THR A C 1
ATOM 1477 O O . THR A 1 185 ? -15.499 9.642 0.902 1.00 93.44 185 THR A O 1
ATOM 1480 N N . LEU A 1 186 ? -17.509 8.676 0.636 1.00 94.38 186 LEU A N 1
ATOM 1481 C CA . LEU A 1 186 ? -17.201 8.066 -0.659 1.00 94.38 186 LEU A CA 1
ATOM 1482 C C . LEU A 1 186 ? -16.936 9.114 -1.744 1.00 94.38 186 LEU A C 1
ATOM 1484 O O . LEU A 1 186 ? -15.980 8.968 -2.505 1.00 94.38 186 LEU A O 1
ATOM 1488 N N . ALA A 1 187 ? -17.736 10.181 -1.792 1.00 96.88 187 ALA A N 1
ATOM 1489 C CA . ALA A 1 187 ? -17.542 11.281 -2.732 1.00 96.88 187 ALA A CA 1
ATOM 1490 C C . ALA A 1 187 ? -16.192 11.981 -2.507 1.00 96.88 187 ALA A C 1
ATOM 1492 O O . ALA A 1 187 ? -15.460 12.228 -3.466 1.00 96.88 187 ALA A O 1
ATOM 1493 N N . SER A 1 188 ? -15.825 12.233 -1.247 1.00 96.56 188 SER A N 1
ATOM 1494 C CA . SER A 1 188 ? -14.526 12.804 -0.874 1.00 96.56 188 SER A CA 1
ATOM 1495 C C . SER A 1 188 ? -13.362 11.899 -1.296 1.00 96.56 188 SER A C 1
ATOM 1497 O O . SER A 1 188 ? -12.418 12.359 -1.944 1.00 96.56 188 SER A O 1
ATOM 1499 N N . LEU A 1 189 ? -13.455 10.593 -1.020 1.00 95.25 189 LEU A N 1
ATOM 1500 C CA . LEU A 1 189 ? -12.437 9.618 -1.419 1.00 95.25 189 LEU A CA 1
ATOM 1501 C C . LEU A 1 189 ? -12.285 9.547 -2.947 1.00 95.25 189 LEU A C 1
ATOM 1503 O O . LEU A 1 189 ? -11.165 9.562 -3.460 1.00 95.25 189 LEU A O 1
ATOM 1507 N N . ALA A 1 190 ? -13.398 9.512 -3.681 1.00 95.75 190 ALA A N 1
ATOM 1508 C CA . ALA A 1 190 ? -13.390 9.498 -5.140 1.00 95.75 190 ALA A CA 1
ATOM 1509 C C . ALA A 1 190 ? -12.763 10.778 -5.715 1.00 95.75 190 ALA A C 1
ATOM 1511 O O . ALA A 1 190 ? -11.891 10.700 -6.583 1.00 95.75 190 ALA A O 1
ATOM 1512 N N . ALA A 1 191 ? -13.142 11.948 -5.193 1.00 97.69 191 ALA A N 1
ATOM 1513 C CA . ALA A 1 191 ? -12.567 13.228 -5.596 1.00 97.69 191 ALA A CA 1
ATOM 1514 C C . ALA A 1 191 ? -11.051 13.270 -5.347 1.00 97.69 191 ALA A C 1
ATOM 1516 O O . ALA A 1 191 ? -10.290 13.670 -6.232 1.00 97.69 191 ALA A O 1
ATOM 1517 N N . TYR A 1 192 ? -10.600 12.787 -4.185 1.00 95.62 192 TYR A N 1
ATOM 1518 C CA . TYR A 1 192 ? -9.180 12.685 -3.853 1.00 95.62 192 TYR A CA 1
ATOM 1519 C C . TYR A 1 192 ? -8.413 11.778 -4.825 1.00 95.62 192 TYR A C 1
ATOM 1521 O O . TYR A 1 192 ? -7.339 12.161 -5.303 1.00 95.62 192 TYR A O 1
ATOM 1529 N N . ILE A 1 193 ? -8.959 10.603 -5.160 1.00 92.81 193 ILE A N 1
ATOM 1530 C CA . ILE A 1 193 ? -8.333 9.663 -6.103 1.00 92.81 193 ILE A CA 1
ATOM 1531 C C . ILE A 1 193 ? -8.220 10.301 -7.490 1.00 92.81 193 ILE A C 1
ATOM 1533 O O . ILE A 1 193 ? -7.132 10.318 -8.068 1.00 92.81 193 ILE A O 1
ATOM 1537 N N . VAL A 1 194 ? -9.311 10.875 -8.008 1.00 95.88 194 VAL A N 1
ATOM 1538 C CA . VAL A 1 194 ? -9.337 11.516 -9.334 1.00 95.88 194 VAL A CA 1
ATOM 1539 C C . VAL A 1 194 ? -8.333 12.664 -9.403 1.00 95.88 194 VAL A C 1
ATOM 1541 O O . VAL A 1 194 ? -7.542 12.745 -10.348 1.00 95.88 194 VAL A O 1
ATOM 1544 N N . PHE A 1 195 ? -8.323 13.530 -8.389 1.00 96.69 195 PHE A N 1
ATOM 1545 C CA . PHE A 1 195 ? -7.368 14.628 -8.296 1.00 96.69 195 PHE A CA 1
ATOM 1546 C C . PHE A 1 195 ? -5.922 14.114 -8.285 1.00 96.69 195 PHE A C 1
ATOM 1548 O O . PHE A 1 195 ? -5.096 14.561 -9.085 1.00 96.69 195 PHE A O 1
ATOM 1555 N N . THR A 1 196 ? -5.629 13.128 -7.437 1.00 95.44 196 THR A N 1
ATOM 1556 C CA . THR A 1 196 ? -4.289 12.546 -7.297 1.00 95.44 196 THR A CA 1
ATOM 1557 C C . THR A 1 196 ? -3.805 11.918 -8.599 1.00 95.44 196 THR A C 1
ATOM 1559 O O . THR A 1 196 ? -2.660 12.153 -8.993 1.00 95.44 196 THR A O 1
ATOM 1562 N N . VAL A 1 197 ? -4.656 11.162 -9.299 1.00 91.69 197 VAL A N 1
ATOM 1563 C CA . VAL A 1 197 ? -4.311 10.544 -10.589 1.00 91.69 197 VAL A CA 1
ATOM 1564 C C . VAL A 1 197 ? -4.033 11.618 -11.637 1.00 91.69 197 VAL A C 1
ATOM 1566 O O . VAL A 1 197 ? -2.991 11.576 -12.295 1.00 91.69 197 VAL A O 1
ATOM 1569 N N . LYS A 1 198 ? -4.901 12.629 -11.752 1.00 94.06 198 LYS A N 1
ATOM 1570 C CA . LYS A 1 198 ? -4.740 13.715 -12.730 1.00 94.06 198 LYS A CA 1
ATOM 1571 C C . LYS A 1 198 ? -3.428 14.476 -12.522 1.00 94.06 198 LYS A C 1
ATOM 1573 O O . LYS A 1 198 ? -2.664 14.664 -13.471 1.00 94.06 198 LYS A O 1
ATOM 1578 N N . VAL A 1 199 ? -3.143 14.871 -11.281 1.00 94.69 199 VAL A N 1
ATOM 1579 C CA . VAL A 1 199 ? -1.911 15.594 -10.929 1.00 94.69 199 VAL A CA 1
ATOM 1580 C C . VAL A 1 199 ? -0.679 14.704 -11.101 1.00 94.69 199 VAL A C 1
ATOM 1582 O O . VAL A 1 199 ? 0.342 15.157 -11.625 1.00 94.69 199 VAL A O 1
ATOM 1585 N N . SER A 1 200 ? -0.762 13.428 -10.715 1.00 93.69 200 SER A N 1
ATOM 1586 C CA . SER A 1 200 ? 0.350 12.482 -10.861 1.00 93.69 200 SER A CA 1
ATOM 1587 C C . SER A 1 200 ? 0.712 12.254 -12.323 1.00 93.69 200 SER A C 1
ATOM 1589 O O . SER A 1 200 ? 1.888 12.361 -12.671 1.00 93.69 200 SER A O 1
ATOM 1591 N N . ASN A 1 201 ? -0.275 12.017 -13.189 1.00 90.19 201 ASN A N 1
ATOM 1592 C CA . ASN A 1 201 ? -0.050 11.800 -14.618 1.00 90.19 201 ASN A CA 1
ATOM 1593 C C . ASN A 1 201 ? 0.555 13.036 -15.290 1.00 90.19 201 ASN A C 1
ATOM 1595 O O . ASN A 1 201 ? 1.517 12.921 -16.054 1.00 90.19 201 ASN A O 1
ATOM 1599 N N . TRP A 1 202 ? 0.076 14.229 -14.932 1.00 91.38 202 TRP A N 1
ATOM 1600 C CA . TRP A 1 202 ? 0.675 15.481 -15.390 1.00 91.38 202 TRP A CA 1
ATOM 1601 C C . TRP A 1 202 ? 2.150 15.603 -14.968 1.00 91.38 202 TRP A C 1
ATOM 1603 O O . TRP A 1 202 ? 3.027 15.859 -15.799 1.00 91.38 202 TRP A O 1
ATOM 1613 N N . ARG A 1 203 ? 2.458 15.324 -13.694 1.00 93.94 203 ARG A N 1
ATOM 1614 C CA . ARG A 1 203 ? 3.829 15.373 -13.161 1.00 93.94 203 ARG A CA 1
ATOM 1615 C C . ARG A 1 203 ? 4.750 14.315 -13.780 1.00 93.94 203 ARG A C 1
ATOM 1617 O O . ARG A 1 203 ? 5.943 14.579 -13.948 1.00 93.94 203 ARG A O 1
ATOM 1624 N N . ILE A 1 204 ? 4.234 13.131 -14.114 1.00 91.50 204 ILE A N 1
ATOM 1625 C CA . ILE A 1 204 ? 4.995 12.081 -14.811 1.00 91.50 204 ILE A CA 1
ATOM 1626 C C . ILE A 1 204 ? 5.451 12.581 -16.185 1.00 91.50 204 ILE A C 1
ATOM 1628 O O . ILE A 1 204 ? 6.621 12.406 -16.526 1.00 91.50 204 ILE A O 1
ATOM 1632 N N . GLY A 1 205 ? 4.581 13.272 -16.928 1.00 89.06 205 GLY A N 1
ATOM 1633 C CA . GLY A 1 205 ? 4.939 13.870 -18.218 1.00 89.06 205 GLY A CA 1
ATOM 1634 C C . GLY A 1 205 ? 6.094 14.872 -18.114 1.00 89.06 205 GLY A C 1
ATOM 1635 O O . GLY A 1 205 ? 7.020 14.837 -18.922 1.00 89.06 205 GLY A O 1
ATOM 1636 N N . ILE A 1 206 ? 6.092 15.717 -17.078 1.00 92.19 206 ILE A N 1
ATOM 1637 C CA . ILE A 1 206 ? 7.181 16.678 -16.823 1.00 92.19 206 ILE A CA 1
ATOM 1638 C C . ILE A 1 206 ? 8.492 15.949 -16.510 1.00 92.19 206 ILE A C 1
ATOM 1640 O O . ILE A 1 206 ? 9.528 16.254 -17.099 1.00 92.19 206 ILE A O 1
ATOM 1644 N N . ARG A 1 207 ? 8.452 14.952 -15.617 1.00 90.94 207 ARG A N 1
ATOM 1645 C CA . ARG A 1 207 ? 9.640 14.158 -15.253 1.00 90.94 207 ARG A CA 1
ATOM 1646 C C . ARG A 1 207 ? 10.213 13.391 -16.435 1.00 90.94 207 ARG A C 1
ATOM 1648 O O . ARG A 1 207 ? 11.428 13.276 -16.536 1.00 90.94 207 ARG A O 1
ATOM 1655 N N . ARG A 1 208 ? 9.364 12.908 -17.341 1.00 91.38 208 ARG A N 1
ATOM 1656 C CA . ARG A 1 208 ? 9.816 12.256 -18.571 1.00 91.38 208 ARG A CA 1
ATOM 1657 C C . ARG A 1 208 ? 10.642 13.211 -19.435 1.00 91.38 208 ARG A C 1
ATOM 1659 O O . ARG A 1 208 ? 11.770 12.872 -19.770 1.00 91.38 208 ARG A O 1
ATOM 1666 N N . LYS A 1 209 ? 10.131 14.419 -19.701 1.00 93.19 209 LYS A N 1
ATOM 1667 C CA . LYS A 1 209 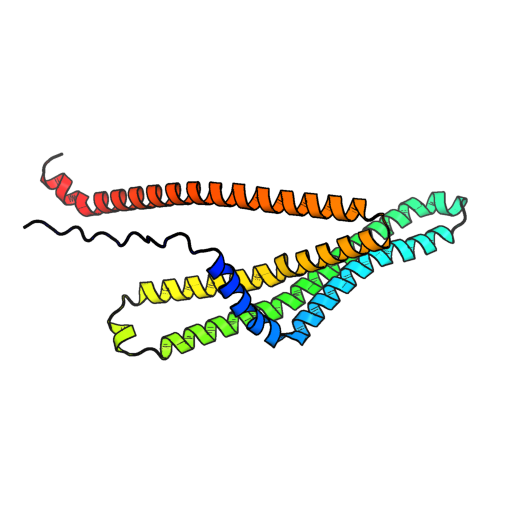? 10.859 15.443 -20.473 1.00 93.19 209 LYS A CA 1
ATOM 1668 C C . LYS A 1 209 ? 12.188 15.828 -19.815 1.00 93.19 209 LYS A C 1
ATOM 1670 O O . LYS A 1 209 ? 13.193 15.962 -20.504 1.00 93.19 209 LYS A O 1
ATOM 1675 N N . ALA A 1 210 ? 12.200 15.969 -18.488 1.00 92.88 210 ALA A N 1
ATOM 1676 C CA . ALA A 1 210 ? 13.422 16.259 -17.740 1.00 92.88 210 ALA A CA 1
ATOM 1677 C C . ALA A 1 210 ? 14.470 15.139 -17.890 1.00 92.88 210 ALA A C 1
ATOM 1679 O O . ALA A 1 210 ? 15.625 15.423 -18.188 1.00 92.88 210 ALA A O 1
ATOM 1680 N N . ASN A 1 211 ? 14.060 13.873 -17.759 1.00 90.00 211 ASN A N 1
ATOM 1681 C CA . ASN A 1 211 ? 14.956 12.724 -17.915 1.00 90.00 211 ASN A CA 1
ATOM 1682 C C . ASN A 1 211 ? 15.501 12.588 -19.349 1.00 90.00 211 ASN A C 1
ATOM 1684 O O . ASN A 1 211 ? 16.653 12.205 -19.537 1.00 90.00 211 ASN A O 1
ATOM 1688 N N . GLU A 1 212 ? 14.684 12.884 -20.364 1.00 92.25 212 GLU A N 1
ATOM 1689 C CA . GLU A 1 212 ? 15.109 12.866 -21.771 1.00 92.25 212 GLU A CA 1
ATOM 1690 C C . GLU A 1 212 ? 16.160 13.955 -22.050 1.00 92.25 212 GLU A C 1
ATOM 1692 O O . GLU A 1 212 ? 17.186 13.677 -22.676 1.00 92.25 212 GLU A O 1
ATOM 1697 N N . ALA A 1 213 ? 15.954 15.169 -21.528 1.00 92.25 213 ALA A N 1
ATOM 1698 C CA . ALA A 1 213 ? 16.920 16.261 -21.639 1.00 92.25 213 ALA A CA 1
ATOM 1699 C C . ALA A 1 213 ? 18.240 15.954 -20.909 1.00 92.25 213 ALA A C 1
ATOM 1701 O O . ALA A 1 213 ? 19.313 16.183 -21.469 1.00 92.25 213 ALA A O 1
ATOM 1702 N N . ASP A 1 214 ? 18.167 15.385 -19.702 1.00 92.75 214 ASP A N 1
ATOM 1703 C CA . ASP A 1 214 ? 19.335 14.970 -18.914 1.00 92.75 214 ASP A CA 1
ATOM 1704 C C . ASP A 1 214 ? 20.157 13.892 -19.640 1.00 92.75 214 ASP A C 1
ATOM 1706 O O . ASP A 1 214 ? 21.370 14.023 -19.819 1.00 92.75 214 ASP A O 1
ATOM 1710 N N . SER A 1 215 ? 19.486 12.871 -20.182 1.00 90.50 215 SER A N 1
ATOM 1711 C CA . SER A 1 215 ? 20.145 11.825 -20.968 1.00 90.50 215 SER A CA 1
ATOM 1712 C C . SER A 1 215 ? 20.823 12.385 -22.224 1.00 90.50 215 SER A C 1
ATOM 1714 O O . SER A 1 215 ? 21.921 11.944 -22.580 1.00 90.50 215 SER A O 1
ATOM 1716 N N . ALA A 1 216 ? 20.199 13.354 -22.902 1.00 91.50 216 ALA A N 1
ATOM 1717 C CA . ALA A 1 216 ? 20.779 14.001 -24.077 1.00 91.50 216 ALA A CA 1
ATOM 1718 C C . ALA A 1 216 ? 22.007 14.854 -23.719 1.00 91.50 216 ALA A C 1
ATOM 1720 O O . ALA A 1 216 ? 23.017 14.792 -24.423 1.00 91.50 216 ALA A O 1
ATOM 1721 N N . ALA A 1 217 ? 21.950 15.612 -22.620 1.00 91.62 217 ALA A N 1
ATOM 1722 C CA . ALA A 1 217 ? 23.077 16.402 -22.129 1.00 91.62 217 ALA A CA 1
ATOM 1723 C C . ALA A 1 217 ? 24.269 15.511 -21.753 1.00 91.62 217 ALA A C 1
ATOM 1725 O O . ALA A 1 217 ? 25.388 15.768 -22.198 1.00 91.62 217 ALA A O 1
ATOM 1726 N N . ASN A 1 218 ? 24.022 14.419 -21.022 1.00 90.38 218 ASN A N 1
ATOM 1727 C CA . ASN A 1 218 ? 25.060 13.464 -20.632 1.00 90.38 218 ASN A CA 1
ATOM 1728 C C . ASN A 1 218 ? 25.701 12.789 -21.857 1.00 90.38 218 ASN A C 1
ATOM 1730 O O . ASN A 1 218 ? 26.922 12.718 -21.968 1.00 90.38 218 ASN A O 1
ATOM 1734 N N . THR A 1 219 ? 24.887 12.388 -22.840 1.00 89.31 219 THR A N 1
ATOM 1735 C CA . THR A 1 219 ? 25.399 11.819 -24.099 1.00 89.31 219 THR A CA 1
ATOM 1736 C C . THR A 1 219 ? 26.328 12.799 -24.820 1.00 89.31 219 THR A C 1
ATOM 1738 O O . THR A 1 219 ? 27.417 12.410 -25.235 1.00 89.31 219 THR A O 1
ATOM 1741 N N . ARG A 1 220 ? 25.942 14.079 -24.928 1.00 90.50 220 ARG A N 1
ATOM 1742 C CA . ARG A 1 220 ? 26.781 15.122 -25.551 1.00 90.50 220 ARG A CA 1
ATOM 1743 C C . ARG A 1 220 ? 28.064 15.392 -24.762 1.00 90.50 220 ARG A C 1
ATOM 1745 O O . ARG A 1 220 ? 29.105 15.619 -25.368 1.00 90.50 220 ARG A O 1
ATOM 1752 N N . ALA A 1 221 ? 28.007 15.363 -23.430 1.00 91.06 221 ALA A N 1
ATOM 1753 C CA . ALA A 1 221 ? 29.181 15.552 -22.581 1.00 91.06 221 ALA A CA 1
ATOM 1754 C C . ALA A 1 221 ? 30.203 14.418 -22.764 1.00 91.06 221 ALA A C 1
ATOM 1756 O O . ALA A 1 221 ? 31.390 14.683 -22.947 1.00 91.06 221 ALA A O 1
ATOM 1757 N N . VAL A 1 222 ? 29.742 13.163 -22.777 1.00 90.44 222 VAL A N 1
ATOM 1758 C CA . VAL A 1 222 ? 30.603 11.995 -23.028 1.00 90.44 222 VAL A CA 1
ATOM 1759 C C . VAL A 1 222 ? 31.193 12.038 -24.437 1.00 90.44 222 VAL A C 1
ATOM 1761 O O . VAL A 1 222 ? 32.386 11.800 -24.600 1.00 90.44 222 VAL A O 1
ATOM 1764 N N . ASP A 1 223 ? 30.391 12.384 -25.445 1.00 89.62 223 ASP A N 1
ATOM 1765 C CA . ASP A 1 223 ? 30.863 12.506 -26.828 1.00 89.62 223 ASP A CA 1
ATOM 1766 C C . ASP A 1 223 ? 31.939 13.597 -26.979 1.00 89.62 223 ASP A C 1
ATOM 1768 O O . ASP A 1 223 ? 32.945 13.384 -27.651 1.00 89.62 223 ASP A O 1
ATOM 1772 N N . SER A 1 224 ? 31.794 14.725 -26.274 1.00 87.00 224 SER A N 1
ATOM 1773 C CA . SER A 1 224 ? 32.814 15.784 -26.216 1.00 87.00 224 SER A CA 1
ATOM 1774 C C . SER A 1 224 ? 34.140 15.294 -25.618 1.00 87.00 224 SER A C 1
ATOM 1776 O O . SER A 1 224 ? 35.207 15.595 -26.151 1.00 87.00 224 SER A O 1
ATOM 1778 N N . LEU A 1 225 ? 34.091 14.489 -24.548 1.00 89.31 225 LEU A N 1
ATOM 1779 C CA . LEU A 1 225 ? 35.292 13.898 -23.945 1.00 89.31 225 LEU A CA 1
ATOM 1780 C C . LEU A 1 225 ? 35.959 12.867 -24.865 1.00 89.31 225 LEU A C 1
ATOM 1782 O O . LEU A 1 225 ? 37.183 12.834 -24.957 1.00 89.31 225 LEU A O 1
ATOM 1786 N N . LEU A 1 226 ? 35.169 12.040 -25.554 1.00 87.75 226 LEU A N 1
ATOM 1787 C CA . LEU A 1 226 ? 35.685 11.020 -26.473 1.00 87.75 226 LEU A CA 1
ATOM 1788 C C . LEU A 1 226 ? 36.284 11.631 -27.744 1.00 87.75 226 LEU A C 1
ATOM 1790 O O . LEU A 1 226 ? 37.315 11.164 -28.220 1.00 87.75 226 LEU A O 1
ATOM 1794 N N . ASN A 1 227 ? 35.669 12.689 -28.275 1.00 85.75 227 ASN A N 1
ATOM 1795 C CA . ASN A 1 227 ? 36.127 13.371 -29.487 1.00 85.75 227 ASN A CA 1
ATOM 1796 C C . ASN A 1 227 ? 37.082 14.541 -29.199 1.00 85.75 227 ASN A C 1
ATOM 1798 O O . ASN A 1 227 ? 37.432 15.289 -30.115 1.00 85.75 227 ASN A O 1
ATOM 1802 N N . TYR A 1 228 ? 37.538 14.688 -27.952 1.00 83.94 228 TYR A N 1
ATOM 1803 C CA . TYR A 1 228 ? 38.420 15.772 -27.517 1.00 83.94 228 TYR A CA 1
ATOM 1804 C C . TYR A 1 228 ? 39.689 15.888 -28.377 1.00 83.94 228 TYR A C 1
ATOM 1806 O O . TYR A 1 228 ? 40.084 16.982 -28.779 1.00 83.94 228 TYR A O 1
ATOM 1814 N N . GLU A 1 229 ? 40.296 14.751 -28.725 1.00 77.94 229 GLU A N 1
ATOM 1815 C CA . GLU A 1 229 ? 41.499 14.697 -29.561 1.00 77.94 229 GLU A CA 1
ATOM 1816 C C . GLU A 1 229 ? 41.248 15.248 -30.973 1.00 77.94 229 GLU A C 1
ATOM 1818 O O . GLU A 1 229 ? 42.067 15.995 -31.505 1.00 77.94 229 GLU A O 1
ATOM 1823 N N . THR A 1 230 ? 40.079 14.957 -31.555 1.00 80.56 230 THR A N 1
ATOM 1824 C CA . THR A 1 230 ? 39.704 15.465 -32.884 1.00 80.56 230 THR A CA 1
ATOM 1825 C C . THR A 1 230 ? 39.530 16.982 -32.858 1.00 80.56 230 THR A C 1
ATOM 1827 O O . THR A 1 230 ? 39.989 17.659 -33.773 1.00 80.56 230 THR A O 1
ATOM 1830 N N . VAL A 1 231 ? 38.926 17.533 -31.799 1.00 76.31 231 VAL A N 1
ATOM 1831 C CA . VAL A 1 231 ? 38.766 18.989 -31.642 1.00 76.31 231 VAL A CA 1
ATOM 1832 C C . VAL A 1 231 ? 40.130 19.682 -31.554 1.00 76.31 231 VAL A C 1
ATOM 1834 O O . VAL A 1 231 ? 40.343 20.678 -32.241 1.00 76.31 231 VAL A O 1
ATOM 1837 N N . LYS A 1 232 ? 41.085 19.115 -30.803 1.00 76.69 232 LYS A N 1
ATOM 1838 C CA . LYS A 1 232 ? 42.454 19.654 -30.723 1.00 76.69 232 LYS A CA 1
ATOM 1839 C C . LYS A 1 232 ? 43.229 19.571 -32.042 1.00 76.69 232 LYS A C 1
ATOM 1841 O O . LYS A 1 232 ? 44.000 20.479 -32.341 1.00 76.69 232 LYS A O 1
ATOM 1846 N N . TYR A 1 233 ? 43.042 18.510 -32.829 1.00 78.31 233 TYR A N 1
ATOM 1847 C CA . TYR A 1 233 ? 43.746 18.332 -34.107 1.00 78.31 233 TYR A CA 1
ATOM 1848 C C . TYR A 1 233 ? 43.394 19.399 -35.157 1.00 78.31 233 TYR A C 1
ATOM 1850 O O . TYR A 1 233 ? 44.236 19.725 -35.991 1.00 78.31 233 TYR A O 1
ATOM 1858 N N . PHE A 1 234 ? 42.181 19.962 -35.117 1.00 79.44 234 PHE A N 1
ATOM 1859 C CA . PHE A 1 234 ? 41.727 20.998 -36.058 1.00 79.44 234 PHE A CA 1
ATOM 1860 C C . PHE A 1 234 ? 41.930 22.442 -35.556 1.00 79.44 234 PHE A C 1
ATOM 1862 O O . PHE A 1 234 ? 41.399 23.373 -36.155 1.00 79.44 234 PHE A O 1
ATOM 1869 N N . ASN A 1 235 ? 42.755 22.625 -34.519 1.00 52.22 235 ASN A N 1
ATOM 1870 C CA . ASN A 1 235 ? 43.232 23.910 -33.998 1.00 52.22 235 ASN A CA 1
ATOM 1871 C C . ASN A 1 235 ? 42.121 24.913 -33.630 1.00 52.22 235 ASN A C 1
ATOM 1873 O O . ASN A 1 235 ? 42.013 25.995 -34.211 1.00 52.22 235 ASN A O 1
ATOM 1877 N N . ASN A 1 236 ? 41.332 24.535 -32.622 1.00 54.75 236 ASN A N 1
ATOM 1878 C CA . ASN A 1 236 ? 40.649 25.468 -31.727 1.00 54.75 236 ASN A CA 1
ATOM 1879 C C . ASN A 1 236 ? 41.149 25.249 -30.294 1.00 54.75 236 ASN A C 1
ATOM 1881 O O . ASN A 1 236 ? 41.286 24.064 -29.904 1.00 54.75 236 ASN A O 1
#

Secondary structure (DSSP, 8-state):
-----------------THHHHHHHHHHHHHHHTTHHHHHHHHHHHHHHHHHHHHHHHHHHHHHHTS-HHHHHHHHHHHHHHHHHHHHHHHHHHHHHHHHHHHHHHHHHHHHHHHHHHHHHHTS-HHHHHHS-HHHHHHHHHHHHHHHHHHHHHIIIIIHHHHHHHHHHHHHHHHHS-HHHHHHHHHHHHHHHHHHHHHHHHHHHHHHHHHHHHHHHHHHHHHHHHTHHHHHHTT-

pLDDT: mean 78.67, std 13.08, range [38.34, 97.69]

Foldseek 3Di:
DDDDPPPPPPPPPPPPPPVVVVVVVVVCVVLVVVPVVLLVVLVVLLVVLVCCLVVLVVVLVVVLVPDDPVVCVVCVVVSVVVSVVSNVCSNVVSLVVSVVSVVVSLVVSLVVLVVVLVVVVVPDDPCVVPVDPVVVVVVVSVVVSVVVSVVSCCCSNPVVSVVVVLVVVLVCCVVPHDVVVSVVVVVVVVVVVVVCVVVVVVVVVVVVVVVVVVVVVVVVVVVCVVCVVVVVVVPD